Protein AF-U2R7C4-F1 (afdb_monomer_lite)

InterPro domains:
  IPR001623 DnaJ domain [PF00226] (165-217)
  IPR001623 DnaJ domain [PS50076] (162-229)
  IPR001623 DnaJ domain [SM00271] (161-220)
  IPR001623 DnaJ domain [cd06257] (162-216)
  IPR036869 Chaperone J-domain superfamily [G3DSA:1.10.287.110] (157-221)
  IPR036869 Chaperone J-domain superfamily [SSF46565] (95-217)

Sequence (229 aa):
MAIGFYTILPILLFFALLAIIFAGNWSWSLGVLLYVLIACAVFLIFKFIPEFLNFVIGILMNERGENKKIYKKYEQWYESVKSQEYERRRKSQKEYQRQQYEEQQYWKEQYQKWQQYQEYSKQEYSKQQQESRQQYEKQNNNNSRFGYQNTNDGGIIQKFEEYLTVFGIDKNGEINDNVIKKAYRKKMKEVHPDKNSNIDATAQSQKINAINEFLKEQLEYYLIQRRRG

Foldseek 3Di:
DVPVVVVVLVVVVVVLVVCCVPDPDNVVSVVSVVVSVVVVVVVVVVVVVVVVVVVVVCVVVPCVVVVVVVVVVVVVVVVVVVVVVVVVVVVVVVVVVVVVVVVVVVVVVVVVVVVVVVVVVVVVVVVVVVVVVVVVVVVPPDDDDDDPDPPCPVCLLVLLCVLCVVLVHDPVDDDDLVSLVVSLVVQCVVLPCVNPVDPCSVVSNVVSVVSSVSNVVCVVVNVVVVVVD

pLDDT: mean 75.12, std 15.71, range [27.73, 94.06]

Structure (mmCIF, N/CA/C/O backbone):
data_AF-U2R7C4-F1
#
_entry.id   AF-U2R7C4-F1
#
loop_
_atom_site.group_PDB
_atom_site.id
_atom_site.type_symbol
_atom_site.label_atom_id
_atom_site.label_alt_id
_atom_site.label_comp_id
_atom_site.label_asym_id
_atom_site.label_entity_id
_atom_site.label_seq_id
_atom_site.pdbx_PDB_ins_code
_atom_site.Cartn_x
_atom_site.Cartn_y
_atom_site.Cartn_z
_atom_site.occupancy
_atom_site.B_iso_or_equiv
_atom_site.auth_seq_id
_atom_site.auth_comp_id
_atom_site.auth_asym_id
_atom_site.auth_atom_id
_atom_site.pdbx_PDB_model_num
ATOM 1 N N . MET A 1 1 ? 24.008 11.651 -53.405 1.00 47.25 1 MET A N 1
ATOM 2 C CA . MET A 1 1 ? 25.165 11.841 -54.313 1.00 47.25 1 MET A CA 1
ATOM 3 C C . MET A 1 1 ? 26.144 10.653 -54.373 1.00 47.25 1 MET A C 1
ATOM 5 O O . MET A 1 1 ? 27.142 10.770 -55.060 1.00 47.25 1 MET A O 1
ATOM 9 N N . ALA A 1 2 ? 25.883 9.493 -53.747 1.00 49.00 2 ALA A N 1
ATOM 10 C CA . ALA A 1 2 ? 26.783 8.327 -53.848 1.00 49.00 2 ALA A CA 1
ATOM 11 C C . ALA A 1 2 ? 26.430 7.353 -54.996 1.00 49.00 2 ALA A C 1
ATOM 13 O O . ALA A 1 2 ? 27.293 6.630 -55.474 1.00 49.00 2 ALA A O 1
ATOM 14 N N . ILE A 1 3 ? 25.176 7.354 -55.469 1.00 50.97 3 ILE A N 1
ATOM 15 C CA . ILE A 1 3 ? 24.663 6.371 -56.445 1.00 50.97 3 ILE A CA 1
ATOM 16 C C . ILE A 1 3 ? 25.285 6.562 -57.839 1.00 50.97 3 ILE A C 1
ATOM 18 O O . ILE A 1 3 ? 25.628 5.581 -58.490 1.00 50.97 3 ILE A O 1
ATOM 22 N N . GLY A 1 4 ? 25.521 7.809 -58.265 1.00 52.94 4 GLY A N 1
ATOM 23 C CA . GLY A 1 4 ? 26.137 8.092 -59.568 1.00 52.94 4 GLY A CA 1
ATOM 24 C C . GLY A 1 4 ? 27.545 7.504 -59.697 1.00 52.94 4 GLY A C 1
ATOM 25 O O . GLY A 1 4 ? 27.887 6.927 -60.724 1.00 52.94 4 GLY A O 1
ATOM 26 N N . PHE A 1 5 ? 28.340 7.536 -58.625 1.00 55.47 5 PHE A N 1
ATOM 27 C CA . PHE A 1 5 ? 29.730 7.074 -58.663 1.00 55.47 5 PHE A CA 1
ATOM 28 C C . PHE A 1 5 ? 29.867 5.547 -58.789 1.00 55.47 5 PHE A C 1
ATOM 30 O O . PHE A 1 5 ? 30.765 5.072 -59.482 1.00 55.47 5 PHE A O 1
ATOM 37 N N . TYR A 1 6 ? 28.945 4.776 -58.198 1.00 61.47 6 TYR A N 1
ATOM 38 C CA . TYR A 1 6 ? 28.920 3.310 -58.328 1.00 61.47 6 TYR A CA 1
ATOM 39 C C . TYR A 1 6 ? 28.568 2.838 -59.737 1.00 61.47 6 TYR A C 1
ATOM 41 O O . TYR A 1 6 ? 28.994 1.759 -60.134 1.00 61.47 6 TYR A O 1
ATOM 49 N N . THR A 1 7 ? 27.825 3.644 -60.499 1.00 63.66 7 THR A N 1
ATOM 50 C CA . THR A 1 7 ? 27.525 3.347 -61.907 1.00 63.66 7 THR A CA 1
ATOM 51 C C . THR A 1 7 ? 28.656 3.769 -62.841 1.00 63.66 7 THR A C 1
ATOM 53 O O . THR A 1 7 ? 28.943 3.077 -63.809 1.00 63.66 7 THR A O 1
ATOM 56 N N . ILE A 1 8 ? 29.354 4.863 -62.524 1.00 68.44 8 ILE A N 1
ATOM 57 C CA . ILE A 1 8 ? 30.394 5.437 -63.387 1.00 68.44 8 ILE A CA 1
ATOM 58 C C . ILE A 1 8 ? 31.683 4.600 -63.362 1.00 68.44 8 ILE A C 1
ATOM 60 O O . ILE A 1 8 ? 32.306 4.419 -64.404 1.00 68.44 8 ILE A O 1
ATOM 64 N N . LEU A 1 9 ? 32.066 4.042 -62.210 1.00 66.81 9 LEU A N 1
ATOM 65 C CA . LEU A 1 9 ? 33.276 3.218 -62.064 1.00 66.81 9 LEU A CA 1
ATOM 66 C C . LEU A 1 9 ? 33.322 1.979 -62.985 1.00 66.81 9 LEU A C 1
ATOM 68 O O . LEU A 1 9 ? 34.301 1.842 -63.717 1.00 66.81 9 LEU A O 1
ATOM 72 N N . PRO A 1 10 ? 32.304 1.096 -63.020 1.00 73.00 10 PRO A N 1
ATOM 73 C CA . PRO A 1 10 ? 32.306 -0.060 -63.917 1.00 73.00 10 PRO A CA 1
ATOM 74 C C . PRO A 1 10 ? 32.211 0.340 -65.396 1.00 73.00 10 PRO A C 1
ATOM 76 O O . PRO A 1 10 ? 32.794 -0.334 -66.242 1.00 73.00 10 PRO A O 1
ATOM 79 N N . ILE A 1 11 ? 31.550 1.460 -65.709 1.00 73.56 11 ILE A N 1
ATOM 80 C CA . ILE A 1 11 ? 31.478 2.004 -67.073 1.00 73.56 11 ILE A CA 1
ATOM 81 C C . ILE A 1 11 ? 32.859 2.499 -67.528 1.00 73.56 11 ILE A C 1
ATOM 83 O O . ILE A 1 11 ? 33.306 2.157 -68.621 1.00 73.56 11 ILE A O 1
ATOM 87 N N . LEU A 1 12 ? 33.580 3.243 -66.685 1.00 69.56 12 LEU A N 1
ATOM 88 C CA . LEU A 1 12 ? 34.945 3.690 -66.980 1.00 69.56 12 LEU A CA 1
ATOM 89 C C . LEU A 1 12 ? 35.923 2.517 -67.108 1.00 69.56 12 LEU A C 1
ATOM 91 O O . LEU A 1 12 ? 36.777 2.532 -67.990 1.00 69.56 12 LEU A O 1
ATOM 95 N N . LEU A 1 13 ? 35.774 1.484 -66.276 1.00 72.06 13 LEU A N 1
ATOM 96 C CA . LEU A 1 13 ? 36.598 0.273 -66.328 1.00 72.06 13 LEU A CA 1
ATOM 97 C C . LEU A 1 13 ? 36.351 -0.510 -67.632 1.00 72.06 13 LEU A C 1
ATOM 99 O O . LEU A 1 13 ? 37.297 -0.976 -68.265 1.00 72.06 13 LEU A O 1
ATOM 103 N N . PHE A 1 14 ? 35.097 -0.570 -68.088 1.00 76.44 14 PHE A N 1
ATOM 104 C CA . PHE A 1 14 ? 34.715 -1.163 -69.371 1.00 76.44 14 PHE A CA 1
ATOM 105 C C . PHE A 1 14 ? 35.293 -0.395 -70.571 1.00 76.44 14 PHE A C 1
ATOM 107 O O . PHE A 1 14 ? 35.875 -1.004 -71.469 1.00 76.44 14 PHE A O 1
ATOM 114 N N . PHE A 1 15 ? 35.218 0.941 -70.573 1.00 73.56 15 PHE A N 1
ATOM 115 C CA . PHE A 1 15 ? 35.815 1.755 -71.639 1.00 73.56 15 PHE A CA 1
ATOM 116 C C . PHE A 1 15 ? 37.350 1.739 -71.622 1.00 73.56 15 PHE A C 1
ATOM 118 O O . PHE A 1 15 ? 37.961 1.746 -72.689 1.00 73.56 15 PHE A O 1
ATOM 125 N N . ALA A 1 16 ? 37.981 1.651 -70.448 1.00 68.12 16 ALA A N 1
ATOM 126 C CA . ALA A 1 16 ? 39.426 1.464 -70.337 1.00 68.12 16 ALA A CA 1
ATOM 127 C C . ALA A 1 16 ? 39.865 0.110 -70.925 1.00 68.12 16 ALA A C 1
ATOM 129 O O . ALA A 1 16 ? 40.831 0.062 -71.681 1.00 68.12 16 ALA A O 1
ATOM 130 N N . LEU A 1 17 ? 39.122 -0.971 -70.660 1.00 70.12 17 LEU A N 1
ATOM 131 C CA . LEU A 1 17 ? 39.368 -2.286 -71.267 1.00 70.12 17 LEU A CA 1
ATOM 132 C C . LEU A 1 17 ? 39.198 -2.265 -72.793 1.00 70.12 17 LEU A C 1
ATOM 134 O O . LEU A 1 17 ? 40.038 -2.813 -73.505 1.00 70.12 17 LEU A O 1
ATOM 138 N N . LEU A 1 18 ? 38.170 -1.586 -73.309 1.00 71.94 18 LEU A N 1
ATOM 139 C CA . LEU A 1 18 ? 37.985 -1.411 -74.755 1.00 71.94 18 LEU A CA 1
ATOM 140 C C . LEU A 1 18 ? 39.114 -0.589 -75.392 1.00 71.94 18 LEU A C 1
ATOM 142 O O . LEU A 1 18 ? 39.595 -0.942 -76.468 1.00 71.94 18 LEU A O 1
ATOM 146 N N . ALA A 1 19 ? 39.582 0.466 -74.722 1.00 67.06 19 ALA A N 1
ATOM 147 C CA . ALA A 1 19 ? 40.705 1.269 -75.195 1.00 67.06 19 ALA A CA 1
ATOM 148 C C . ALA A 1 19 ? 42.010 0.458 -75.258 1.00 67.06 19 ALA A C 1
ATOM 150 O O . ALA A 1 19 ? 42.786 0.642 -76.187 1.00 67.06 19 ALA A O 1
ATOM 151 N N . ILE A 1 20 ? 42.234 -0.477 -74.328 1.00 65.44 20 ILE A N 1
ATOM 152 C CA . ILE A 1 20 ? 43.397 -1.382 -74.344 1.00 65.44 20 ILE A CA 1
ATOM 153 C C . ILE A 1 20 ? 43.333 -2.360 -75.528 1.00 65.44 20 ILE A C 1
ATOM 155 O O . ILE A 1 20 ? 44.363 -2.642 -76.132 1.00 65.44 20 ILE A O 1
ATOM 159 N N . ILE A 1 21 ? 42.139 -2.848 -75.884 1.00 66.81 21 ILE A N 1
ATOM 160 C CA . ILE A 1 21 ? 41.944 -3.779 -77.011 1.00 66.81 21 ILE A CA 1
ATOM 161 C C . ILE A 1 21 ? 42.180 -3.085 -78.364 1.00 66.81 21 ILE A C 1
ATOM 163 O O . ILE A 1 21 ? 42.699 -3.709 -79.287 1.00 66.81 21 ILE A O 1
ATOM 167 N N . PHE A 1 22 ? 41.830 -1.799 -78.486 1.00 65.06 22 PHE A N 1
ATOM 168 C CA . PHE A 1 22 ? 41.961 -1.038 -79.737 1.00 65.06 22 PHE A CA 1
ATOM 169 C C . PHE A 1 22 ? 43.235 -0.183 -79.844 1.00 65.06 22 PHE A C 1
ATOM 171 O O . PHE A 1 22 ? 43.590 0.247 -80.943 1.00 65.06 22 PHE A O 1
ATOM 178 N N . ALA A 1 23 ? 43.948 0.075 -78.745 1.00 60.78 23 ALA A N 1
ATOM 179 C CA . ALA A 1 23 ? 45.183 0.851 -78.769 1.00 60.78 23 ALA A CA 1
ATOM 180 C C . ALA A 1 23 ? 46.375 -0.036 -79.148 1.00 60.78 23 ALA A C 1
ATOM 182 O O . ALA A 1 23 ? 46.899 -0.790 -78.335 1.00 60.78 23 ALA A O 1
ATOM 183 N N . GLY A 1 24 ? 46.877 0.122 -80.374 1.00 62.75 24 GLY A N 1
ATOM 184 C CA . GLY A 1 24 ? 48.064 -0.583 -80.876 1.00 62.75 24 GLY A CA 1
ATOM 185 C C . GLY A 1 24 ? 49.395 -0.226 -80.190 1.00 62.75 24 GLY A C 1
ATOM 186 O O . GLY A 1 24 ? 50.445 -0.612 -80.694 1.00 62.75 24 GLY A O 1
ATOM 187 N N . ASN A 1 25 ? 49.385 0.516 -79.074 1.00 70.69 25 ASN A N 1
ATOM 188 C CA . ASN A 1 25 ? 50.588 0.920 -78.345 1.00 70.69 25 ASN A CA 1
ATOM 189 C C . ASN A 1 25 ? 50.543 0.458 -76.878 1.00 70.69 25 ASN A C 1
ATOM 191 O O . ASN A 1 25 ? 49.871 1.047 -76.028 1.00 70.69 25 ASN A O 1
ATOM 195 N N . TRP A 1 26 ? 51.300 -0.600 -76.595 1.00 68.44 26 TRP A N 1
ATOM 196 C CA . TRP A 1 26 ? 51.249 -1.382 -75.355 1.00 68.44 26 TRP A CA 1
ATOM 197 C C . TRP A 1 26 ? 51.755 -0.643 -74.101 1.00 68.44 26 TRP A C 1
ATOM 199 O O . TRP A 1 26 ? 51.422 -0.999 -72.974 1.00 68.44 26 TRP A O 1
ATOM 209 N N . SER A 1 27 ? 52.562 0.407 -74.274 1.00 74.56 27 SER A N 1
ATOM 210 C CA . SER A 1 27 ? 53.070 1.215 -73.153 1.00 74.56 27 SER A CA 1
ATOM 211 C C . SER A 1 27 ? 51.983 2.126 -72.564 1.00 74.56 27 SER A C 1
ATOM 213 O O . SER A 1 27 ? 51.852 2.270 -71.348 1.00 74.56 27 SER A O 1
ATOM 215 N N . TRP A 1 28 ? 51.135 2.691 -73.429 1.00 71.81 28 TRP A N 1
ATOM 216 C CA . TRP A 1 28 ? 50.041 3.575 -73.025 1.00 71.81 28 TRP A CA 1
ATOM 217 C C . TRP A 1 28 ? 48.918 2.812 -72.308 1.00 71.81 28 TRP A C 1
ATOM 219 O O . TRP A 1 28 ? 48.390 3.280 -71.298 1.00 71.81 28 TRP A O 1
ATOM 229 N N . SER A 1 29 ? 48.593 1.605 -72.780 1.00 70.06 29 SER A N 1
ATOM 230 C CA . SER A 1 29 ? 47.578 0.738 -72.167 1.00 70.06 29 SER A CA 1
ATOM 231 C C . SER A 1 29 ? 47.941 0.316 -70.740 1.00 70.06 29 SER A C 1
ATOM 233 O O . SER A 1 29 ? 47.073 0.312 -69.863 1.00 70.06 29 SER A O 1
ATOM 235 N N . LEU A 1 30 ? 49.220 0.035 -70.475 1.00 74.00 30 LEU A N 1
ATOM 236 C CA . LEU A 1 30 ? 49.710 -0.280 -69.129 1.00 74.00 30 LEU A CA 1
ATOM 237 C C . LEU A 1 30 ? 49.574 0.909 -68.164 1.00 74.00 30 LEU A C 1
ATOM 239 O O . LEU A 1 30 ? 49.173 0.718 -67.016 1.00 74.00 30 LEU A O 1
ATOM 243 N N . GLY A 1 31 ? 49.845 2.133 -68.629 1.00 79.50 31 GLY A N 1
ATOM 244 C CA . GLY A 1 31 ? 49.682 3.347 -67.822 1.00 79.50 31 GLY A CA 1
ATOM 245 C C . GLY A 1 31 ? 48.229 3.594 -67.401 1.00 79.50 31 GLY A C 1
ATOM 246 O O . GLY A 1 31 ? 47.959 3.894 -66.236 1.00 79.50 31 GLY A O 1
ATOM 247 N N . VAL A 1 32 ? 47.281 3.397 -68.323 1.00 78.44 32 VAL A N 1
ATOM 248 C CA . VAL A 1 32 ? 45.840 3.529 -68.042 1.00 78.44 32 VAL A CA 1
ATOM 249 C C . VAL A 1 32 ? 45.372 2.471 -67.039 1.00 78.44 32 VAL A C 1
ATOM 251 O O . VAL A 1 32 ? 44.646 2.793 -66.099 1.00 78.44 32 VAL A O 1
ATOM 254 N N . LEU A 1 33 ? 45.823 1.223 -67.185 1.00 77.06 33 LEU A N 1
ATOM 255 C CA . LEU A 1 33 ? 45.466 0.135 -66.271 1.00 77.06 33 LEU A CA 1
ATOM 256 C C . LEU A 1 33 ? 45.965 0.404 -64.844 1.00 77.06 33 LEU A C 1
ATOM 258 O O . LEU A 1 33 ? 45.220 0.223 -63.878 1.00 77.06 33 LEU A O 1
ATOM 262 N N . LEU A 1 34 ? 47.201 0.885 -64.707 1.00 81.12 34 LEU A N 1
ATOM 263 C CA . LEU A 1 34 ? 47.798 1.202 -63.411 1.00 81.12 34 LEU A CA 1
ATOM 264 C C . LEU A 1 34 ? 47.063 2.371 -62.733 1.00 81.12 34 LEU A C 1
ATOM 266 O O . LEU A 1 34 ? 46.768 2.306 -61.539 1.00 81.12 34 LEU A O 1
ATOM 270 N N . TYR A 1 35 ? 46.673 3.393 -63.499 1.00 81.56 35 TYR A N 1
ATOM 271 C CA . TYR A 1 35 ? 45.862 4.502 -62.992 1.00 81.56 35 TYR A CA 1
ATOM 272 C C . TYR A 1 35 ? 44.490 4.038 -62.476 1.00 81.56 35 TYR A C 1
ATOM 274 O O . TYR A 1 35 ? 44.074 4.435 -61.386 1.00 81.56 35 TYR A O 1
ATOM 282 N N . VAL A 1 36 ? 43.810 3.152 -63.212 1.00 80.81 36 VAL A N 1
ATOM 283 C CA . VAL A 1 36 ? 42.522 2.576 -62.788 1.00 80.81 36 VAL A CA 1
ATOM 284 C C . VAL A 1 36 ? 42.679 1.754 -61.505 1.00 80.81 36 VAL A C 1
ATOM 286 O O . VAL A 1 36 ? 41.865 1.895 -60.593 1.00 80.81 36 VAL A O 1
ATOM 289 N N . LEU A 1 37 ? 43.748 0.960 -61.379 1.00 81.50 37 LEU A N 1
ATOM 290 C CA . LEU A 1 37 ? 44.031 0.207 -60.151 1.00 81.50 37 LEU A CA 1
ATOM 291 C C . LEU A 1 37 ? 44.278 1.122 -58.946 1.00 81.50 37 LEU A C 1
ATOM 293 O O . LEU A 1 37 ? 43.734 0.863 -57.871 1.00 81.50 37 LEU A O 1
ATOM 297 N N . ILE A 1 38 ? 45.043 2.206 -59.119 1.00 84.44 38 ILE A N 1
ATOM 298 C CA . ILE A 1 38 ? 45.272 3.193 -58.053 1.00 84.44 38 ILE A CA 1
ATOM 299 C C . ILE A 1 38 ? 43.954 3.864 -57.654 1.00 84.44 38 ILE A C 1
ATOM 301 O O . ILE A 1 38 ? 43.655 3.964 -56.464 1.00 84.44 38 ILE A O 1
ATOM 305 N N . ALA A 1 39 ? 43.134 4.279 -58.623 1.00 80.69 39 ALA A N 1
ATOM 306 C CA . ALA A 1 39 ? 41.838 4.897 -58.350 1.00 80.69 39 ALA A CA 1
ATOM 307 C C . ALA A 1 39 ? 40.894 3.945 -57.590 1.00 80.69 39 ALA A C 1
ATOM 309 O O . ALA A 1 39 ? 40.239 4.355 -56.628 1.00 80.69 39 ALA A O 1
ATOM 310 N N . CYS A 1 40 ? 40.872 2.660 -57.960 1.00 81.06 40 CYS A N 1
ATOM 311 C CA . CYS A 1 40 ? 40.129 1.631 -57.235 1.00 81.06 40 CYS A CA 1
ATOM 312 C C . CYS A 1 40 ? 40.657 1.434 -55.806 1.00 81.06 40 CYS A C 1
ATOM 314 O O . CYS A 1 40 ? 39.859 1.380 -54.870 1.00 81.06 40 CYS A O 1
ATOM 316 N N . ALA A 1 41 ? 41.977 1.372 -55.614 1.00 82.56 41 ALA A N 1
ATOM 317 C CA . ALA A 1 41 ? 42.581 1.210 -54.293 1.00 82.56 41 ALA A CA 1
ATOM 318 C C . ALA A 1 41 ? 42.251 2.389 -53.362 1.00 82.56 41 ALA A C 1
ATOM 320 O O . ALA A 1 41 ? 41.813 2.181 -52.230 1.00 82.56 41 ALA A O 1
ATOM 321 N N . VAL A 1 42 ? 42.376 3.625 -53.857 1.00 84.94 42 VAL A N 1
ATOM 322 C CA . VAL A 1 42 ? 42.023 4.843 -53.109 1.00 84.94 42 VAL A CA 1
ATOM 323 C C . VAL A 1 42 ? 40.546 4.829 -52.709 1.00 84.94 42 VAL A C 1
ATOM 325 O O . VAL A 1 42 ? 40.211 5.130 -51.564 1.00 84.94 42 VAL A O 1
ATOM 328 N N . PHE A 1 43 ? 39.654 4.416 -53.610 1.00 81.62 43 PHE A N 1
ATOM 329 C CA . PHE A 1 43 ? 38.224 4.333 -53.315 1.00 81.62 43 PHE A CA 1
ATOM 330 C C . PHE A 1 43 ? 37.892 3.299 -52.228 1.00 81.62 43 PHE A C 1
ATOM 332 O O . PHE A 1 43 ? 37.080 3.574 -51.341 1.00 81.62 43 PHE A O 1
ATOM 339 N N . LEU A 1 44 ? 38.533 2.127 -52.261 1.00 80.50 44 LEU A N 1
ATOM 340 C CA . LEU A 1 44 ? 38.353 1.102 -51.229 1.00 80.50 44 LEU A CA 1
ATOM 341 C C . LEU A 1 44 ? 38.809 1.602 -49.853 1.00 80.50 44 LEU A C 1
ATOM 343 O O . LEU A 1 44 ? 38.106 1.388 -48.866 1.00 80.50 44 LEU A O 1
ATOM 347 N N . ILE A 1 45 ? 39.920 2.343 -49.797 1.00 81.00 45 ILE A N 1
ATOM 348 C CA . ILE A 1 45 ? 40.398 2.981 -48.563 1.00 81.00 45 ILE A CA 1
ATOM 349 C C . ILE A 1 45 ? 39.363 3.991 -48.050 1.00 81.00 45 ILE A C 1
ATOM 351 O O . ILE A 1 45 ? 39.003 3.947 -46.875 1.00 81.00 45 ILE A O 1
ATOM 355 N N . PHE A 1 46 ? 38.809 4.843 -48.920 1.00 80.12 46 PHE A N 1
ATOM 356 C CA . PHE A 1 46 ? 37.765 5.799 -48.529 1.00 80.12 46 PHE A CA 1
ATOM 357 C C . PHE A 1 46 ? 36.505 5.134 -47.963 1.00 80.12 46 PHE A C 1
ATOM 359 O O . PHE A 1 46 ? 35.893 5.691 -47.052 1.00 80.12 46 PHE A O 1
ATOM 366 N N . LYS A 1 47 ? 36.120 3.949 -48.455 1.00 78.06 47 LYS A N 1
ATOM 367 C CA . LYS A 1 47 ? 35.005 3.180 -47.873 1.00 78.06 47 LYS A CA 1
ATOM 368 C C . LYS A 1 47 ? 35.346 2.563 -46.521 1.00 78.06 47 LYS A C 1
ATOM 370 O O . LYS A 1 47 ? 34.471 2.476 -45.668 1.00 78.06 47 LYS A O 1
ATOM 375 N N . PHE A 1 48 ? 36.594 2.153 -46.333 1.00 80.12 48 PHE A N 1
ATOM 376 C CA . PHE A 1 48 ? 37.043 1.499 -45.109 1.00 80.12 48 PHE A CA 1
ATOM 377 C C . PHE A 1 48 ? 37.186 2.477 -43.930 1.00 80.12 48 PHE A C 1
ATOM 379 O O . PHE A 1 48 ? 36.927 2.111 -42.785 1.00 80.12 48 PHE A O 1
ATOM 386 N N . ILE A 1 49 ? 37.536 3.741 -44.198 1.00 80.56 49 ILE A N 1
ATOM 387 C CA . ILE A 1 49 ? 37.699 4.793 -43.178 1.00 80.56 49 ILE A CA 1
ATOM 388 C C . ILE A 1 49 ? 36.483 4.940 -42.233 1.00 80.56 49 ILE A C 1
ATOM 390 O O . ILE A 1 49 ? 36.696 4.898 -41.022 1.00 80.56 49 ILE A O 1
ATOM 394 N N . PRO A 1 50 ? 35.228 5.104 -42.702 1.00 82.06 50 PRO A N 1
ATOM 395 C CA . PRO A 1 50 ? 34.077 5.270 -41.808 1.00 82.06 50 PRO A CA 1
ATOM 396 C C . PRO A 1 50 ? 33.772 4.025 -40.961 1.00 82.06 50 PRO A C 1
ATOM 398 O O . PRO A 1 50 ? 33.416 4.154 -39.792 1.00 82.06 50 PRO A O 1
ATOM 401 N N . GLU A 1 51 ? 33.941 2.821 -41.511 1.00 78.00 51 GLU A N 1
ATOM 402 C CA . GLU A 1 51 ? 33.754 1.566 -40.767 1.00 78.00 51 GLU A CA 1
ATOM 403 C C . GLU A 1 51 ? 34.820 1.403 -39.676 1.00 78.00 51 GLU A C 1
ATOM 405 O O . GLU A 1 51 ? 34.505 1.067 -38.532 1.00 78.00 51 GLU A O 1
ATOM 410 N N . PHE A 1 52 ? 36.071 1.729 -40.003 1.00 79.69 52 PHE A N 1
ATOM 411 C CA . PHE A 1 52 ? 37.178 1.705 -39.055 1.00 79.69 52 PHE A CA 1
ATOM 412 C C . PHE A 1 52 ? 37.033 2.772 -37.959 1.00 79.69 52 PHE A C 1
ATOM 414 O O . PHE A 1 52 ? 37.264 2.483 -36.787 1.00 79.69 52 PHE A O 1
ATOM 421 N N . LEU A 1 53 ? 36.590 3.986 -38.305 1.00 79.31 53 LEU A N 1
ATOM 422 C CA . LEU A 1 53 ? 36.292 5.045 -37.335 1.00 79.31 53 LEU A CA 1
ATOM 423 C C . LEU A 1 53 ? 35.210 4.615 -36.343 1.00 79.31 53 LEU A C 1
ATOM 425 O O . LEU A 1 53 ? 35.403 4.775 -35.141 1.00 79.31 53 LEU A O 1
ATOM 429 N N . ASN A 1 54 ? 34.113 4.017 -36.817 1.00 79.56 54 ASN A N 1
ATOM 430 C CA . ASN A 1 54 ? 33.055 3.507 -35.940 1.00 79.56 54 ASN A CA 1
ATOM 431 C C . ASN A 1 54 ? 33.574 2.421 -34.986 1.00 79.56 54 ASN A C 1
ATOM 433 O O . ASN A 1 54 ? 33.243 2.424 -33.801 1.00 79.56 54 ASN A O 1
ATOM 437 N N . PHE A 1 55 ? 34.429 1.523 -35.477 1.00 80.25 55 PHE A N 1
ATOM 438 C CA . PHE A 1 55 ? 35.064 0.495 -34.654 1.00 80.25 55 PHE A CA 1
ATOM 439 C C . PHE A 1 55 ? 35.985 1.091 -33.577 1.00 80.25 55 PHE A C 1
ATOM 441 O O . PHE A 1 55 ? 35.894 0.718 -32.405 1.00 80.25 55 PHE A O 1
ATOM 448 N N . VAL A 1 56 ? 36.837 2.052 -33.948 1.00 79.50 56 VAL A N 1
ATOM 449 C CA . VAL A 1 56 ? 37.743 2.732 -33.010 1.00 79.50 56 VAL A CA 1
ATOM 450 C C . VAL A 1 56 ? 36.961 3.551 -31.985 1.00 79.50 56 VAL A C 1
ATOM 452 O O . VAL A 1 56 ? 37.309 3.508 -30.810 1.00 79.50 56 VAL A O 1
ATOM 455 N N . ILE A 1 57 ? 35.888 4.240 -32.384 1.00 73.38 57 ILE A N 1
ATOM 456 C CA . ILE A 1 57 ? 35.017 4.988 -31.464 1.00 73.38 57 ILE A CA 1
ATOM 457 C C . ILE A 1 57 ? 34.333 4.038 -30.475 1.00 73.38 57 ILE A C 1
ATOM 459 O O . ILE A 1 57 ? 34.331 4.327 -29.281 1.00 73.38 57 ILE A O 1
ATOM 463 N N . GLY A 1 58 ? 33.834 2.883 -30.925 1.00 68.25 58 GLY A N 1
ATOM 464 C CA . GLY A 1 58 ? 33.242 1.875 -30.036 1.00 68.25 58 GLY A CA 1
ATOM 465 C C . GLY A 1 58 ? 34.238 1.303 -29.016 1.00 68.25 58 GLY A C 1
ATOM 466 O O . GLY A 1 58 ? 33.879 1.038 -27.867 1.00 68.25 58 GLY A O 1
ATOM 467 N N . ILE A 1 59 ? 35.513 1.165 -29.399 1.00 74.62 59 ILE A N 1
ATOM 468 C CA . ILE A 1 59 ? 36.594 0.778 -28.479 1.00 74.62 59 ILE A CA 1
ATOM 469 C C . ILE A 1 59 ? 36.968 1.933 -27.536 1.00 74.62 59 ILE A C 1
ATOM 471 O O . ILE A 1 59 ? 37.098 1.711 -26.332 1.00 74.62 59 ILE A O 1
ATOM 475 N N . LEU A 1 60 ? 37.113 3.158 -28.055 1.00 71.75 60 LEU A N 1
ATOM 476 C CA . LEU A 1 60 ? 37.488 4.359 -27.299 1.00 71.75 60 LEU A CA 1
ATOM 477 C C . LEU A 1 60 ? 36.431 4.723 -26.246 1.00 71.75 60 LEU A C 1
ATOM 479 O O . LEU A 1 60 ? 36.782 5.061 -25.118 1.00 71.75 60 LEU A O 1
ATOM 483 N N . MET A 1 61 ? 35.145 4.616 -26.594 1.00 66.31 61 MET A N 1
ATOM 484 C CA . MET A 1 61 ? 34.023 4.889 -25.688 1.00 66.31 61 MET A CA 1
ATOM 485 C C . MET A 1 61 ? 33.781 3.774 -24.662 1.00 66.31 61 MET A C 1
ATOM 487 O O . MET A 1 61 ? 32.941 3.940 -23.785 1.00 66.31 61 MET A O 1
ATOM 491 N N . ASN A 1 62 ? 34.515 2.654 -24.722 1.00 64.88 62 ASN A N 1
ATOM 492 C CA . ASN A 1 62 ? 34.449 1.563 -23.745 1.00 64.88 62 ASN A CA 1
ATOM 493 C C . ASN A 1 62 ? 33.004 1.156 -23.363 1.00 64.88 62 ASN A C 1
ATOM 495 O O . ASN A 1 62 ? 32.719 0.836 -22.202 1.00 64.88 62 ASN A O 1
ATOM 499 N N . GLU A 1 63 ? 32.088 1.138 -24.342 1.00 60.16 63 GLU A N 1
ATOM 500 C CA . GLU A 1 63 ? 30.647 0.879 -24.147 1.00 60.16 63 GLU A CA 1
ATOM 501 C C . GLU A 1 63 ? 30.387 -0.429 -23.388 1.00 60.16 63 GLU A C 1
ATOM 503 O O . GLU A 1 63 ? 29.431 -0.562 -22.621 1.00 60.16 63 GLU A O 1
ATOM 508 N N . ARG A 1 64 ? 31.274 -1.416 -23.561 1.00 58.53 64 ARG A N 1
ATOM 509 C CA . ARG A 1 64 ? 31.189 -2.721 -22.897 1.00 58.53 64 ARG A CA 1
ATOM 510 C C . ARG A 1 64 ? 31.477 -2.632 -21.389 1.00 58.53 64 ARG A C 1
ATOM 512 O O . ARG A 1 64 ? 30.896 -3.388 -20.609 1.00 58.53 64 ARG A O 1
ATOM 519 N N . GLY A 1 65 ? 32.355 -1.720 -20.9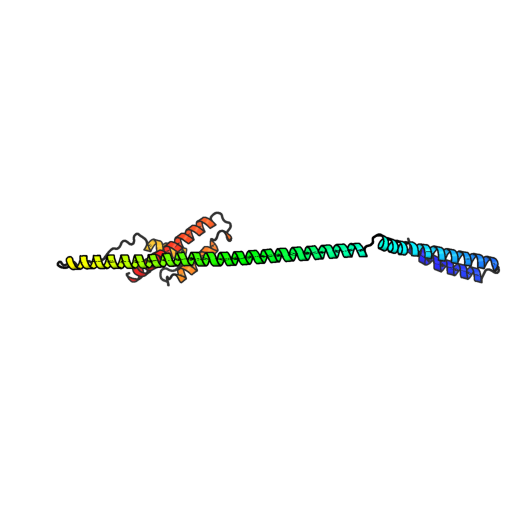68 1.00 63.69 65 GLY A N 1
ATOM 520 C CA . GLY A 1 65 ? 32.715 -1.501 -19.566 1.00 63.69 65 GLY A CA 1
ATOM 521 C C . GLY A 1 65 ? 31.697 -0.646 -18.811 1.00 63.69 65 GLY A C 1
ATOM 522 O O . GLY A 1 65 ? 31.344 -0.976 -17.673 1.00 63.69 65 GLY A O 1
ATOM 523 N N . GLU A 1 66 ? 31.194 0.418 -19.439 1.00 65.75 66 GLU A N 1
ATOM 524 C CA . GLU A 1 66 ? 30.181 1.292 -18.835 1.00 65.75 66 GLU A CA 1
ATOM 525 C C . GLU A 1 66 ? 28.832 0.594 -18.685 1.00 65.75 66 GLU A C 1
ATOM 527 O O . GLU A 1 66 ? 28.271 0.612 -17.587 1.00 65.75 66 GLU A O 1
ATOM 532 N N . ASN A 1 67 ? 28.373 -0.140 -19.706 1.00 68.25 67 ASN A N 1
ATOM 533 C CA . ASN A 1 67 ? 27.144 -0.929 -19.593 1.00 68.25 67 ASN A CA 1
ATOM 534 C C . ASN A 1 67 ? 27.210 -1.908 -18.417 1.00 68.25 67 ASN A C 1
ATOM 536 O O . ASN A 1 67 ? 26.285 -1.968 -17.609 1.00 68.25 67 ASN A O 1
ATOM 540 N N . LYS A 1 68 ? 28.330 -2.621 -18.234 1.00 78.44 68 LYS A N 1
ATOM 541 C CA . LYS A 1 68 ? 28.491 -3.556 -17.107 1.00 78.44 68 LYS A CA 1
ATOM 542 C C . LYS A 1 68 ? 28.391 -2.860 -15.743 1.00 78.44 68 LYS A C 1
ATOM 544 O O . LYS A 1 68 ? 27.809 -3.419 -14.812 1.00 78.44 68 LYS A O 1
ATOM 549 N N . LYS A 1 69 ? 28.939 -1.646 -15.607 1.00 83.38 69 LYS A N 1
ATOM 550 C CA . LYS A 1 69 ? 28.825 -0.846 -14.374 1.00 83.38 69 LYS A CA 1
ATOM 551 C C . LYS A 1 69 ? 27.391 -0.369 -14.140 1.00 83.38 69 LYS A C 1
ATOM 553 O O . LYS A 1 69 ? 26.926 -0.425 -13.003 1.00 83.38 69 LYS A O 1
ATOM 558 N N . ILE A 1 70 ? 26.697 0.056 -15.195 1.00 80.19 70 ILE A N 1
ATOM 559 C CA . ILE A 1 70 ? 25.295 0.488 -15.134 1.00 80.19 70 ILE A CA 1
ATOM 560 C C . ILE A 1 70 ? 24.401 -0.671 -14.676 1.00 80.19 70 ILE A C 1
ATOM 562 O O . ILE A 1 70 ? 23.646 -0.500 -13.720 1.00 80.19 70 ILE A O 1
ATOM 566 N N . TYR A 1 71 ? 24.554 -1.863 -15.262 1.00 77.50 71 TYR A N 1
ATOM 567 C CA . TYR A 1 71 ? 23.799 -3.052 -14.850 1.00 77.50 71 TYR A CA 1
ATOM 568 C C . TYR A 1 71 ? 24.051 -3.421 -13.388 1.00 77.50 71 TYR A C 1
ATOM 570 O O . TYR A 1 71 ? 23.099 -3.603 -12.633 1.00 77.50 71 TYR A O 1
ATOM 578 N N . LYS A 1 72 ? 25.317 -3.445 -12.951 1.00 87.62 72 LYS A N 1
ATOM 579 C CA . LYS A 1 72 ? 25.657 -3.762 -11.556 1.00 87.62 72 LYS A CA 1
ATOM 580 C C . LYS A 1 72 ? 25.064 -2.747 -10.570 1.00 87.62 72 LYS A C 1
ATOM 582 O O . LYS A 1 72 ? 24.588 -3.128 -9.504 1.00 87.62 72 LYS A O 1
ATOM 587 N N . LYS A 1 73 ? 25.071 -1.456 -10.923 1.00 88.62 73 LYS A N 1
ATOM 588 C CA . LYS A 1 73 ? 24.463 -0.393 -10.107 1.00 88.62 73 LYS A CA 1
ATOM 589 C C . LYS A 1 73 ? 22.940 -0.542 -10.034 1.00 88.62 73 LYS A C 1
ATOM 591 O O . LYS A 1 73 ? 22.369 -0.369 -8.961 1.00 88.62 73 LYS A O 1
ATOM 596 N N . TYR A 1 74 ? 22.296 -0.871 -11.153 1.00 83.81 74 TYR A N 1
ATOM 597 C CA . TYR A 1 74 ? 20.853 -1.096 -11.205 1.00 83.81 74 TYR A CA 1
ATOM 598 C C . TYR A 1 74 ? 20.435 -2.316 -10.378 1.00 83.81 74 TYR A C 1
ATOM 600 O O . TYR A 1 74 ? 19.491 -2.226 -9.601 1.00 83.81 74 TYR A O 1
ATOM 608 N N . GLU A 1 75 ? 21.168 -3.423 -10.486 1.00 85.56 75 GLU A N 1
ATOM 609 C CA . GLU A 1 75 ? 20.922 -4.647 -9.718 1.00 85.56 75 GLU A CA 1
ATOM 610 C C . G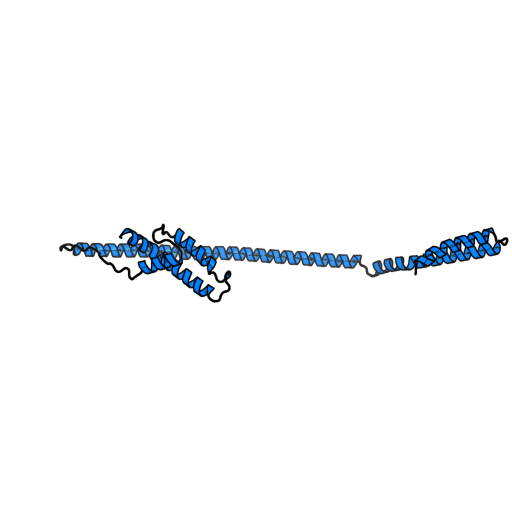LU A 1 75 ? 21.018 -4.396 -8.205 1.00 85.56 75 GLU A C 1
ATOM 612 O O . GLU A 1 75 ? 20.111 -4.750 -7.453 1.00 85.56 75 GLU A O 1
ATOM 617 N N . GLN A 1 76 ? 22.064 -3.689 -7.759 1.00 91.62 76 GLN A N 1
ATOM 618 C CA . GLN A 1 76 ? 22.222 -3.300 -6.353 1.00 91.62 76 GLN A CA 1
ATOM 619 C C . GLN A 1 76 ? 21.083 -2.398 -5.863 1.00 91.62 76 GLN A C 1
ATOM 621 O O . GLN A 1 76 ? 20.557 -2.601 -4.767 1.00 91.62 76 GLN A O 1
ATOM 626 N N . TRP A 1 77 ? 20.685 -1.410 -6.669 1.00 93.19 77 TRP A N 1
ATOM 627 C CA . TRP A 1 77 ? 19.551 -0.548 -6.349 1.00 93.19 77 TRP A CA 1
ATOM 628 C C . TRP A 1 77 ? 18.247 -1.356 -6.256 1.00 93.19 77 TRP A C 1
ATOM 630 O O . TRP A 1 77 ? 17.536 -1.243 -5.257 1.00 93.19 77 TRP A O 1
ATOM 640 N N . TYR A 1 78 ? 17.966 -2.221 -7.231 1.00 86.69 78 TYR A N 1
ATOM 641 C CA . TYR A 1 78 ? 16.755 -3.040 -7.283 1.00 86.69 78 TYR A CA 1
ATOM 642 C C . TYR A 1 78 ? 16.620 -3.956 -6.060 1.00 86.69 78 TYR A C 1
ATOM 644 O O . TYR A 1 78 ? 15.574 -3.966 -5.406 1.00 86.69 78 TYR A O 1
ATOM 652 N N . GLU A 1 79 ? 17.691 -4.660 -5.686 1.00 91.31 79 GLU A N 1
ATOM 653 C CA . GLU A 1 79 ? 17.698 -5.505 -4.486 1.00 91.31 79 GLU A CA 1
ATOM 654 C C . GLU A 1 79 ? 17.538 -4.683 -3.191 1.00 91.31 79 GLU A C 1
ATOM 656 O O . GLU A 1 79 ? 16.825 -5.097 -2.269 1.00 91.31 79 GLU A O 1
ATOM 661 N N . SER A 1 80 ? 18.109 -3.473 -3.119 1.00 92.62 80 SER A N 1
ATOM 662 C CA . SER 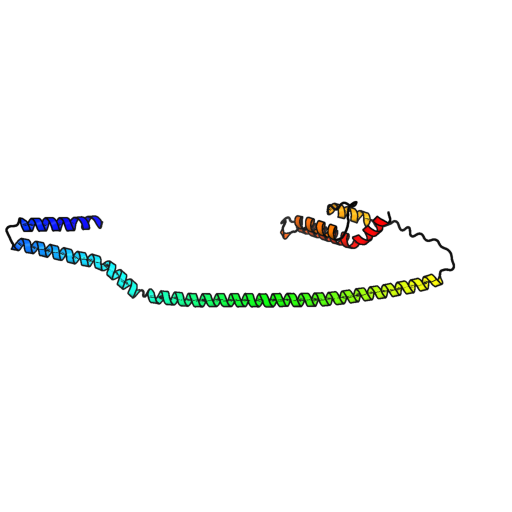A 1 80 ? 17.907 -2.587 -1.961 1.00 92.62 80 SER A CA 1
ATOM 663 C C . SER A 1 80 ? 16.454 -2.105 -1.830 1.00 92.62 80 SER A C 1
ATOM 665 O O . SER A 1 80 ? 15.888 -2.124 -0.738 1.00 92.62 80 SER A O 1
ATOM 667 N N . VAL A 1 81 ? 15.802 -1.750 -2.941 1.00 91.19 81 VAL A N 1
ATOM 668 C CA . VAL A 1 81 ? 14.397 -1.313 -2.945 1.00 91.19 81 VAL A CA 1
ATOM 669 C C . VAL A 1 81 ? 13.479 -2.470 -2.563 1.00 91.19 81 VAL A C 1
ATOM 671 O O . VAL A 1 81 ? 12.587 -2.317 -1.726 1.00 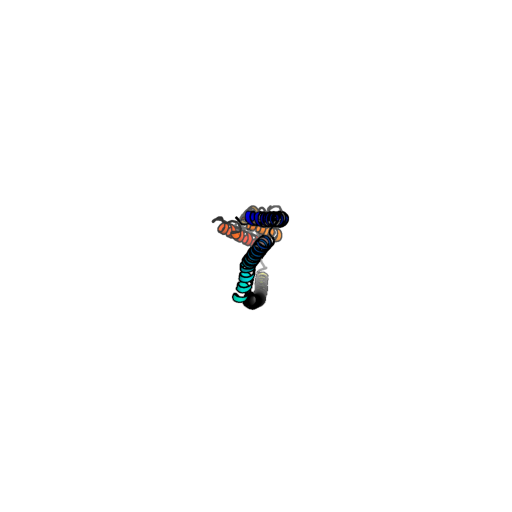91.19 81 VAL A O 1
ATOM 674 N N . LYS A 1 82 ? 13.732 -3.655 -3.123 1.00 90.31 82 LYS A N 1
ATOM 675 C CA . LYS A 1 82 ? 12.978 -4.876 -2.829 1.00 90.31 82 LYS A CA 1
ATOM 676 C C . LYS A 1 82 ? 13.082 -5.277 -1.356 1.00 90.31 82 LYS A C 1
ATOM 678 O O . LYS A 1 82 ? 12.066 -5.618 -0.748 1.00 90.31 82 LYS A O 1
ATOM 683 N N . SER A 1 83 ? 14.277 -5.210 -0.767 1.00 90.25 83 SER A N 1
ATOM 684 C CA . SER A 1 83 ? 14.472 -5.523 0.656 1.00 90.25 83 SER A CA 1
ATOM 685 C C . SER A 1 83 ? 13.793 -4.500 1.574 1.00 90.25 83 SER A C 1
ATOM 687 O O . SER A 1 83 ? 13.093 -4.903 2.504 1.00 90.25 83 SER A O 1
ATOM 689 N N . GLN A 1 84 ? 13.872 -3.200 1.270 1.00 91.50 84 GLN A N 1
ATOM 690 C CA . GLN A 1 84 ? 13.145 -2.166 2.020 1.00 91.50 84 GLN A CA 1
ATOM 691 C C . GLN A 1 84 ? 11.622 -2.338 1.954 1.00 91.50 84 GLN A C 1
ATOM 693 O O . GLN A 1 84 ? 10.931 -2.167 2.961 1.00 91.50 84 GLN A O 1
ATOM 698 N N . GLU A 1 85 ? 11.082 -2.674 0.783 1.00 88.50 85 GLU A N 1
ATOM 699 C CA . GLU A 1 85 ? 9.650 -2.928 0.603 1.00 88.50 85 GLU A CA 1
ATOM 700 C C . GLU A 1 85 ? 9.204 -4.151 1.422 1.00 88.50 85 GLU A C 1
ATOM 702 O O . GLU A 1 85 ? 8.164 -4.123 2.086 1.00 88.50 85 GLU A O 1
ATOM 707 N N . TYR A 1 86 ? 10.023 -5.207 1.439 1.00 88.38 86 TYR A N 1
ATOM 708 C CA . TYR A 1 86 ? 9.779 -6.398 2.249 1.00 88.38 86 TYR A CA 1
ATOM 709 C C . TYR A 1 86 ? 9.791 -6.088 3.751 1.00 88.38 86 TYR A C 1
ATOM 711 O O . TYR A 1 86 ? 8.889 -6.513 4.479 1.00 88.38 86 TYR A O 1
ATOM 719 N N . GLU A 1 87 ? 10.761 -5.304 4.226 1.00 91.31 87 GLU A N 1
ATOM 720 C CA . GLU A 1 87 ? 10.811 -4.875 5.626 1.00 91.31 87 GLU A CA 1
ATOM 721 C C . GLU A 1 87 ? 9.620 -4.000 6.015 1.00 91.31 87 GLU A C 1
ATOM 723 O O . GLU A 1 87 ? 9.043 -4.212 7.087 1.00 91.31 87 GLU A O 1
ATOM 728 N N . ARG A 1 88 ? 9.208 -3.063 5.148 1.00 91.88 88 ARG A N 1
ATOM 729 C CA . ARG A 1 88 ? 8.001 -2.249 5.362 1.00 91.88 88 ARG A CA 1
ATOM 730 C C . ARG A 1 88 ? 6.765 -3.130 5.498 1.00 91.88 88 ARG A C 1
ATOM 732 O O . ARG A 1 88 ? 6.065 -3.028 6.501 1.00 91.88 88 ARG A O 1
ATOM 739 N N . ARG A 1 89 ? 6.546 -4.068 4.570 1.00 88.94 89 ARG A N 1
ATOM 740 C CA . ARG A 1 89 ? 5.408 -5.005 4.631 1.00 88.94 89 ARG A CA 1
ATOM 741 C C . ARG A 1 89 ? 5.433 -5.864 5.891 1.00 88.94 89 ARG A C 1
ATOM 743 O O . ARG A 1 89 ? 4.398 -6.049 6.525 1.00 88.94 89 ARG A O 1
ATOM 750 N N . ARG A 1 90 ? 6.610 -6.352 6.290 1.00 92.12 90 ARG A N 1
ATOM 751 C CA . ARG A 1 90 ? 6.774 -7.146 7.514 1.00 92.12 90 ARG A CA 1
ATOM 752 C C . ARG A 1 90 ? 6.474 -6.329 8.774 1.00 92.12 90 ARG A C 1
ATOM 754 O O . ARG A 1 90 ? 5.877 -6.869 9.702 1.00 92.12 90 ARG A O 1
ATOM 761 N N . LYS A 1 91 ? 6.873 -5.052 8.823 1.00 94.06 91 LYS A N 1
ATOM 762 C CA . LYS A 1 91 ? 6.536 -4.138 9.929 1.00 94.06 91 LYS A CA 1
ATOM 763 C C . LYS A 1 91 ? 5.035 -3.863 9.979 1.00 94.06 91 LYS A C 1
ATOM 765 O O . LYS A 1 91 ? 4.439 -4.097 11.024 1.00 94.06 91 LYS A O 1
ATOM 770 N N . SER A 1 92 ? 4.417 -3.509 8.852 1.00 89.94 92 SER A N 1
ATOM 771 C CA . SER A 1 92 ? 2.971 -3.271 8.780 1.00 89.94 92 SER A CA 1
ATOM 772 C C . SER A 1 92 ? 2.155 -4.505 9.175 1.00 89.94 92 SER A C 1
ATOM 774 O O . SER A 1 92 ? 1.179 -4.377 9.902 1.00 89.94 92 SER A O 1
ATOM 776 N N . GLN A 1 93 ? 2.568 -5.715 8.777 1.00 88.44 93 GLN A N 1
ATOM 777 C CA . GLN A 1 93 ? 1.904 -6.950 9.216 1.00 88.44 93 GLN A CA 1
ATOM 778 C C . GLN A 1 93 ? 2.023 -7.178 10.728 1.00 88.44 93 GLN A C 1
ATOM 780 O O . GLN A 1 93 ? 1.045 -7.562 11.365 1.00 88.44 93 GLN A O 1
ATOM 785 N N . LYS A 1 94 ? 3.201 -6.927 11.314 1.00 93.94 94 LYS A N 1
ATOM 786 C CA . LYS A 1 94 ? 3.403 -7.040 12.767 1.00 93.94 94 LYS A CA 1
ATOM 787 C C . LYS A 1 94 ? 2.583 -6.013 13.544 1.00 93.94 94 LYS A C 1
ATOM 789 O O . LYS A 1 94 ? 2.015 -6.365 14.572 1.00 93.94 94 LYS A O 1
ATOM 794 N N . GLU A 1 95 ? 2.520 -4.772 13.070 1.00 92.50 95 GLU A N 1
ATOM 795 C CA . GLU A 1 95 ? 1.687 -3.724 13.670 1.00 92.50 95 GLU A CA 1
ATOM 796 C C . GLU A 1 95 ? 0.207 -4.076 13.577 1.00 92.50 95 GLU A C 1
ATOM 798 O O . GLU A 1 95 ? -0.485 -4.017 14.586 1.00 92.50 95 GLU A O 1
ATOM 803 N N . TYR A 1 96 ? -0.255 -4.545 12.417 1.00 89.31 96 TYR A N 1
ATOM 804 C CA . TYR A 1 96 ? -1.640 -4.973 12.236 1.00 89.31 96 TYR A CA 1
ATOM 805 C C . TYR A 1 96 ? -2.007 -6.132 13.171 1.00 89.31 96 TYR A C 1
ATOM 807 O O . TYR A 1 96 ? -3.059 -6.128 13.804 1.00 89.31 96 TYR A O 1
ATOM 815 N N . GLN A 1 97 ? -1.110 -7.111 13.316 1.00 90.44 97 GLN A N 1
ATOM 816 C CA . GLN A 1 97 ? -1.308 -8.228 14.238 1.00 90.44 97 GLN A CA 1
ATOM 817 C C . GLN A 1 97 ? -1.297 -7.778 15.706 1.00 90.44 97 GLN A C 1
ATOM 819 O O . GLN A 1 97 ? -2.060 -8.309 16.512 1.00 90.44 97 GLN A O 1
ATOM 824 N N . ARG A 1 98 ? -0.467 -6.787 16.057 1.00 93.88 98 ARG A N 1
ATOM 825 C CA . ARG A 1 98 ? -0.440 -6.199 17.400 1.00 93.88 98 ARG A CA 1
ATOM 826 C C . ARG A 1 98 ? -1.723 -5.414 17.692 1.00 93.88 98 ARG A C 1
ATOM 828 O O . ARG A 1 98 ? -2.307 -5.635 18.743 1.00 93.88 98 ARG A O 1
ATOM 835 N N . GLN A 1 99 ? -2.198 -4.593 16.756 1.00 91.94 99 GLN A N 1
ATOM 836 C CA . GLN A 1 99 ? -3.463 -3.858 16.879 1.00 91.94 99 GLN A CA 1
ATOM 837 C C . GLN A 1 99 ? -4.649 -4.809 17.055 1.00 91.94 99 GLN A C 1
ATOM 839 O O . GLN A 1 99 ? -5.437 -4.639 17.976 1.00 91.94 99 GLN A O 1
ATOM 844 N N . GLN A 1 100 ? -4.724 -5.872 16.249 1.00 87.12 100 GLN A N 1
ATOM 845 C CA . GLN A 1 100 ? -5.737 -6.923 16.396 1.00 87.12 100 GLN A CA 1
ATOM 846 C C . GLN A 1 100 ? -5.700 -7.573 17.787 1.00 87.12 100 GLN A C 1
ATOM 848 O O . GLN A 1 100 ? -6.743 -7.847 18.379 1.00 87.12 100 GLN A O 1
ATOM 853 N N . TYR A 1 101 ? -4.504 -7.824 18.325 1.00 93.56 101 TYR A N 1
ATOM 854 C CA . TYR A 1 101 ? -4.347 -8.392 19.662 1.00 93.56 101 TYR A CA 1
ATOM 855 C C . TYR A 1 101 ? -4.772 -7.408 20.763 1.00 93.56 101 TYR A C 1
ATOM 857 O O . TYR A 1 101 ? -5.475 -7.804 21.691 1.00 93.56 101 TYR A O 1
ATOM 865 N N . GLU A 1 102 ? -4.389 -6.135 20.654 1.00 93.06 102 GLU A N 1
ATOM 866 C CA . GLU A 1 102 ? -4.773 -5.072 21.593 1.00 93.06 102 GLU A CA 1
ATOM 867 C C . GLU A 1 102 ? -6.288 -4.828 21.585 1.00 93.06 102 GLU A C 1
ATOM 869 O O . GLU A 1 102 ? -6.899 -4.783 22.651 1.00 93.06 102 GLU A O 1
ATOM 874 N N . GLU A 1 103 ? -6.920 -4.776 20.409 1.00 89.94 103 GLU A N 1
ATOM 875 C CA . GLU A 1 103 ? -8.378 -4.684 20.284 1.00 89.94 103 GLU A CA 1
ATOM 876 C C . GLU A 1 103 ? -9.070 -5.895 20.914 1.00 89.94 103 GLU A C 1
ATOM 878 O O . GLU A 1 103 ? -10.032 -5.732 21.664 1.00 89.94 103 GLU A O 1
ATOM 883 N N . GLN A 1 104 ? -8.580 -7.115 20.665 1.00 87.12 104 GLN A N 1
ATOM 884 C CA . GLN A 1 104 ? -9.144 -8.313 21.291 1.00 87.12 104 GLN A CA 1
ATOM 885 C C . GLN A 1 104 ? -9.043 -8.272 22.817 1.00 87.12 104 GLN A C 1
ATOM 887 O O . GLN A 1 104 ? -9.989 -8.680 23.491 1.00 87.12 104 GLN A O 1
ATOM 892 N N . GLN A 1 105 ? -7.923 -7.802 23.369 1.00 91.62 105 GLN A N 1
ATOM 893 C CA . GLN A 1 105 ? -7.764 -7.655 24.818 1.00 91.62 105 GLN A CA 1
ATOM 894 C C . GLN A 1 105 ? -8.694 -6.571 25.370 1.00 91.62 105 GLN A C 1
ATOM 896 O O . GLN A 1 105 ? -9.419 -6.828 26.329 1.00 91.62 105 GLN A O 1
ATOM 901 N N . TYR A 1 106 ? -8.771 -5.415 24.709 1.00 93.25 106 TYR A N 1
ATOM 902 C CA . TYR A 1 106 ? -9.686 -4.338 25.080 1.00 93.25 106 TYR A CA 1
ATOM 903 C C . TYR A 1 106 ? -11.143 -4.817 25.105 1.00 93.25 106 TYR A C 1
ATOM 905 O O . TYR A 1 106 ? -11.839 -4.643 26.105 1.00 93.25 106 TYR A O 1
ATOM 913 N N . T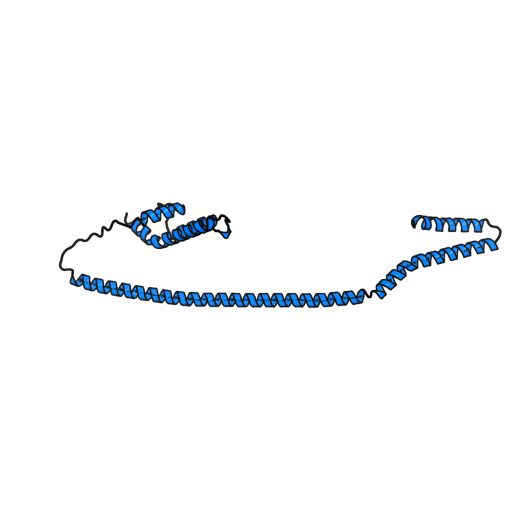RP A 1 107 ? -11.604 -5.492 24.049 1.00 83.62 107 TRP A N 1
ATOM 914 C CA . TRP A 1 107 ? -12.964 -6.031 23.994 1.00 83.62 107 TRP A CA 1
ATOM 915 C C . TRP A 1 107 ? -13.209 -7.120 25.038 1.00 83.62 107 TRP A C 1
ATOM 917 O O . TRP A 1 107 ? -14.304 -7.170 25.595 1.00 83.62 107 TRP A O 1
ATOM 927 N N . LYS A 1 108 ? -12.212 -7.958 25.353 1.00 93.00 108 LYS A N 1
ATOM 928 C CA . LYS A 1 108 ? -12.314 -8.931 26.453 1.00 93.00 108 LYS A CA 1
ATOM 929 C C . LYS A 1 108 ? -12.500 -8.243 27.802 1.00 93.00 108 LYS A C 1
ATOM 931 O O . LYS A 1 108 ? -13.386 -8.647 28.552 1.00 93.00 108 LYS A O 1
ATOM 936 N N . GLU A 1 109 ? -11.725 -7.203 28.096 1.00 90.69 109 GLU A N 1
ATOM 937 C CA . GLU A 1 109 ? -11.858 -6.433 29.339 1.00 90.69 109 GLU A CA 1
ATOM 938 C C . GLU A 1 109 ? -13.210 -5.716 29.427 1.00 90.69 109 GLU A C 1
ATOM 940 O O . GLU A 1 109 ? -13.881 -5.779 30.459 1.00 90.69 109 GLU A O 1
ATOM 945 N N . GLN A 1 110 ? -13.646 -5.066 28.342 1.00 87.00 110 GLN A N 1
ATOM 946 C CA . GLN A 1 110 ? -14.961 -4.418 28.290 1.00 87.00 110 GLN A CA 1
ATOM 947 C C . GLN A 1 110 ? -16.088 -5.432 28.484 1.00 87.00 110 GLN A C 1
ATOM 949 O O . GLN A 1 110 ? -17.030 -5.182 29.235 1.00 87.00 110 GLN A O 1
ATOM 954 N N . TYR A 1 111 ? -15.975 -6.599 27.853 1.00 86.25 111 TYR A N 1
ATOM 955 C CA . TYR A 1 111 ? -16.965 -7.658 27.972 1.00 86.25 111 TYR A CA 1
ATOM 956 C C . TYR A 1 111 ? -17.027 -8.231 29.392 1.00 86.25 111 TYR A C 1
ATOM 958 O O . TYR A 1 111 ? -18.121 -8.420 29.918 1.00 86.25 111 TYR A O 1
ATOM 966 N N . GLN A 1 112 ? -15.883 -8.434 30.052 1.00 91.56 112 GLN A N 1
ATOM 967 C CA . GLN A 1 112 ? -15.841 -8.847 31.460 1.00 91.56 112 GLN A CA 1
ATOM 968 C C . GLN A 1 112 ? -16.495 -7.812 32.382 1.00 91.56 112 GLN A C 1
ATOM 970 O O . GLN A 1 112 ? -17.318 -8.179 33.220 1.00 91.56 112 GLN A O 1
ATOM 975 N N . LYS A 1 113 ? -16.196 -6.518 32.200 1.00 87.56 113 LYS A N 1
ATOM 976 C CA . LYS A 1 113 ? -16.858 -5.440 32.956 1.00 87.56 113 LYS A CA 1
ATOM 977 C C . LYS A 1 113 ? -18.367 -5.439 32.732 1.00 87.56 113 LYS A C 1
ATOM 979 O O . LYS A 1 113 ? -19.126 -5.302 33.687 1.00 87.56 113 LYS A O 1
ATOM 984 N N . TRP A 1 114 ? -18.802 -5.618 31.486 1.00 81.31 114 TRP A N 1
ATOM 985 C CA . TRP A 1 114 ? -20.220 -5.684 31.144 1.00 81.31 114 TRP A CA 1
ATOM 986 C C . TRP A 1 114 ? -20.911 -6.889 31.792 1.00 81.31 114 TRP A C 1
ATOM 988 O O . TRP A 1 114 ? -21.983 -6.725 32.369 1.00 81.31 114 TRP A O 1
ATOM 998 N N . GLN A 1 115 ? -20.283 -8.071 31.779 1.00 83.25 115 GLN A N 1
ATOM 999 C CA . GLN A 1 115 ? -20.796 -9.253 32.481 1.00 83.25 115 GLN A CA 1
ATOM 1000 C C . GLN A 1 115 ? -20.935 -8.999 33.983 1.00 83.25 115 GLN A C 1
ATOM 1002 O O . GLN A 1 115 ? -21.994 -9.264 34.547 1.00 83.25 115 GLN A O 1
ATOM 1007 N N . GLN A 1 116 ? -19.914 -8.412 34.612 1.00 82.19 116 GLN A N 1
ATOM 1008 C CA . GLN A 1 116 ? -19.949 -8.080 36.034 1.00 82.19 116 GLN A CA 1
ATOM 1009 C C . GLN A 1 116 ? -21.066 -7.076 36.359 1.00 82.19 116 GLN A C 1
ATOM 1011 O O . GLN A 1 116 ? -21.769 -7.234 37.355 1.00 82.19 116 GLN A O 1
ATOM 1016 N N . TYR A 1 117 ? -21.280 -6.072 35.504 1.00 77.62 117 TYR A N 1
ATOM 1017 C CA . TYR A 1 117 ? -22.367 -5.101 35.659 1.00 77.62 117 TYR A CA 1
ATOM 1018 C C . TYR A 1 117 ? -23.748 -5.749 35.479 1.00 77.62 117 TYR A C 1
ATOM 1020 O O . TYR A 1 117 ? -24.699 -5.446 36.204 1.00 77.62 117 TYR A O 1
ATOM 1028 N N . GLN A 1 118 ? -23.870 -6.683 34.534 1.00 72.38 118 GLN A N 1
ATOM 1029 C CA . GLN A 1 118 ? -25.101 -7.433 34.305 1.00 72.38 118 GLN A CA 1
ATOM 1030 C C . GLN A 1 118 ? -25.427 -8.353 35.491 1.00 72.38 118 GLN A C 1
ATOM 1032 O O . GLN A 1 118 ? -26.584 -8.484 35.885 1.00 72.38 118 GLN A O 1
ATOM 1037 N N . GLU A 1 119 ? -24.418 -8.978 36.085 1.00 71.31 119 GLU A N 1
ATOM 1038 C CA . GLU A 1 119 ? -24.581 -9.836 37.254 1.00 71.31 119 GLU A CA 1
ATOM 1039 C C . GLU A 1 119 ? -24.906 -9.019 38.510 1.00 71.31 119 GLU A C 1
ATOM 1041 O O . GLU A 1 119 ? -25.855 -9.353 39.218 1.00 71.31 119 GLU A O 1
ATOM 1046 N N . TYR A 1 120 ? -24.226 -7.885 38.709 1.00 71.00 120 TYR A N 1
ATOM 1047 C CA . TYR A 1 120 ? -24.534 -6.925 39.771 1.00 71.00 120 TYR A CA 1
ATOM 1048 C C . TYR A 1 120 ? -25.967 -6.391 39.656 1.00 71.00 120 TYR A C 1
ATOM 1050 O O . TYR A 1 120 ? -26.720 -6.441 40.623 1.00 71.00 120 TYR A O 1
ATOM 1058 N N . SER A 1 121 ? -26.388 -5.959 38.463 1.00 64.62 121 SER A N 1
ATOM 1059 C CA . SER A 1 121 ? -27.758 -5.477 38.239 1.00 64.62 121 SER A CA 1
ATOM 1060 C C . SER A 1 121 ? -28.810 -6.566 38.455 1.00 64.62 121 SER A C 1
ATOM 1062 O O . SER A 1 121 ? -29.845 -6.274 39.044 1.00 64.62 121 SER A O 1
ATOM 1064 N N . LYS A 1 122 ? -28.552 -7.825 38.064 1.00 68.94 122 LYS A N 1
ATOM 1065 C CA . LYS A 1 122 ? -29.430 -8.966 38.393 1.00 68.94 122 LYS A CA 1
ATOM 1066 C C . LYS A 1 122 ? -29.515 -9.206 39.899 1.00 68.94 122 LYS A C 1
ATOM 1068 O O . LYS A 1 122 ? -30.606 -9.460 40.407 1.00 68.94 122 LYS A O 1
ATOM 1073 N N . GLN A 1 123 ? -28.390 -9.124 40.607 1.00 66.31 123 GLN A N 1
ATOM 1074 C CA . GLN A 1 123 ? -28.352 -9.286 42.059 1.00 66.31 123 GLN A CA 1
ATOM 1075 C C . GLN A 1 123 ? -29.126 -8.168 42.762 1.00 66.31 123 GLN A C 1
ATOM 1077 O O . GLN A 1 123 ? -29.947 -8.457 43.633 1.00 66.31 123 GLN A O 1
ATOM 1082 N N . GLU A 1 124 ? -28.943 -6.923 42.334 1.00 57.28 124 GLU A N 1
ATOM 1083 C CA . GLU A 1 124 ? -29.660 -5.763 42.862 1.00 57.28 124 GLU A CA 1
ATOM 1084 C C . GLU A 1 124 ? -31.169 -5.869 42.588 1.00 57.28 124 GLU A C 1
ATOM 1086 O O . GLU A 1 124 ? -31.975 -5.731 43.507 1.00 57.28 124 GLU A O 1
ATOM 1091 N N . TYR A 1 125 ? -31.564 -6.245 41.362 1.00 51.16 125 TYR A N 1
ATOM 1092 C CA . TYR A 1 125 ? -32.969 -6.495 41.014 1.00 51.16 125 TYR A CA 1
ATOM 1093 C C . TYR A 1 125 ? -33.581 -7.614 41.862 1.00 51.16 125 TYR A C 1
ATOM 1095 O O . TYR A 1 125 ? -34.724 -7.503 42.303 1.00 51.16 125 TYR A O 1
ATOM 1103 N N . SER A 1 126 ? -32.829 -8.691 42.118 1.00 58.06 126 SER A N 1
ATOM 1104 C CA . SER A 1 126 ? -33.302 -9.801 42.948 1.00 58.06 126 SER A CA 1
ATOM 1105 C C . SER A 1 126 ? -33.478 -9.395 44.414 1.00 58.06 126 SER A C 1
ATOM 1107 O O . SER A 1 126 ? -34.497 -9.738 45.011 1.00 58.06 126 SER A O 1
ATOM 1109 N N . LYS A 1 127 ? -32.562 -8.588 44.972 1.00 58.00 127 LYS A N 1
ATOM 1110 C CA . LYS A 1 127 ? -32.681 -8.043 46.333 1.00 58.00 127 LYS A CA 1
ATOM 1111 C C . LYS A 1 127 ? -33.863 -7.090 46.454 1.00 58.00 127 LYS A C 1
ATOM 1113 O O . LYS A 1 127 ? -34.675 -7.254 47.358 1.00 58.00 127 LYS A O 1
ATOM 1118 N N . GLN A 1 128 ? -34.025 -6.177 45.499 1.00 55.59 128 GLN A N 1
ATOM 1119 C CA . GLN A 1 128 ? -35.129 -5.220 45.490 1.00 55.59 128 GLN A CA 1
ATOM 1120 C C . GLN A 1 128 ? -36.491 -5.918 45.319 1.00 55.59 128 GLN A C 1
ATOM 1122 O O . GLN A 1 128 ? -37.479 -5.544 45.951 1.00 55.59 128 GLN A O 1
ATOM 1127 N N . GLN A 1 129 ? -36.551 -6.996 44.529 1.00 52.94 129 GLN A N 1
ATOM 1128 C CA . GLN A 1 129 ? -37.757 -7.813 44.384 1.00 52.94 129 GLN A CA 1
ATOM 1129 C C . GLN A 1 129 ? -38.066 -8.639 45.646 1.00 52.94 129 GLN A C 1
ATOM 1131 O O . GLN A 1 129 ? -39.237 -8.868 45.961 1.00 52.94 129 GLN A O 1
ATOM 1136 N N . GLN A 1 130 ? -37.044 -9.069 46.386 1.00 55.25 130 GLN A N 1
ATOM 1137 C CA . GLN A 1 130 ? -37.201 -9.821 47.630 1.00 55.25 130 GLN A CA 1
ATOM 1138 C C . GLN A 1 130 ? -37.595 -8.908 48.804 1.00 55.25 130 GLN A C 1
ATOM 1140 O O . GLN A 1 130 ? -38.481 -9.270 49.579 1.00 55.25 130 GLN A O 1
ATOM 1145 N N . GLU A 1 131 ? -37.049 -7.691 48.870 1.00 52.81 131 GLU A N 1
ATOM 1146 C CA . GLU A 1 131 ? -37.485 -6.635 49.795 1.00 52.81 131 GLU A CA 1
ATOM 1147 C C . GLU A 1 131 ? -38.923 -6.183 49.495 1.00 52.81 131 GLU A C 1
ATOM 1149 O O . GLU A 1 131 ? -39.737 -6.076 50.413 1.00 52.81 131 GLU A O 1
ATOM 1154 N N . SER A 1 132 ? -39.292 -6.039 48.216 1.00 49.84 132 SER A N 1
ATOM 1155 C CA . SER A 1 132 ? -40.667 -5.714 47.812 1.00 49.84 132 SER A CA 1
ATOM 1156 C C . SER A 1 132 ? -41.665 -6.836 48.145 1.00 49.84 132 SER A C 1
ATOM 1158 O O . SER A 1 132 ? -42.775 -6.547 48.593 1.00 49.84 132 SER A O 1
ATOM 1160 N N . ARG A 1 133 ? -41.277 -8.120 48.032 1.00 45.53 133 ARG A N 1
ATOM 1161 C CA . ARG A 1 133 ? -42.107 -9.256 48.492 1.00 45.53 133 ARG A CA 1
ATOM 1162 C C . ARG A 1 133 ? -42.300 -9.270 50.009 1.00 45.53 133 ARG A C 1
ATOM 1164 O O . ARG A 1 133 ? -43.419 -9.496 50.459 1.00 45.53 133 ARG A O 1
ATOM 1171 N N . GLN A 1 134 ? -41.256 -8.983 50.788 1.00 48.91 134 GLN A N 1
ATOM 1172 C CA . GLN A 1 134 ? -41.362 -8.910 52.253 1.00 48.91 134 GLN A CA 1
ATOM 1173 C C . GLN A 1 134 ? -42.192 -7.704 52.726 1.00 48.91 134 GLN A C 1
ATOM 1175 O O . GLN A 1 134 ? -42.827 -7.765 53.781 1.00 48.91 134 GLN A O 1
ATOM 1180 N N . GLN A 1 135 ? -42.236 -6.623 51.940 1.00 44.09 135 GLN A N 1
ATOM 1181 C CA . GLN A 1 135 ? -43.130 -5.486 52.178 1.00 44.09 135 GLN A CA 1
ATOM 1182 C C . GLN A 1 135 ? -44.586 -5.804 51.794 1.00 44.09 135 GLN A C 1
ATOM 1184 O O . GLN A 1 135 ? -45.498 -5.452 52.541 1.00 44.09 135 GLN A O 1
ATOM 1189 N N . TYR A 1 136 ? -44.810 -6.539 50.697 1.00 39.03 136 TYR A N 1
ATOM 1190 C CA . TYR A 1 136 ? -46.144 -6.981 50.267 1.00 39.03 136 TYR A CA 1
ATOM 1191 C C . TYR A 1 136 ? -46.776 -8.021 51.210 1.00 39.03 136 TYR A C 1
ATOM 1193 O O . TYR A 1 136 ? -47.983 -7.970 51.445 1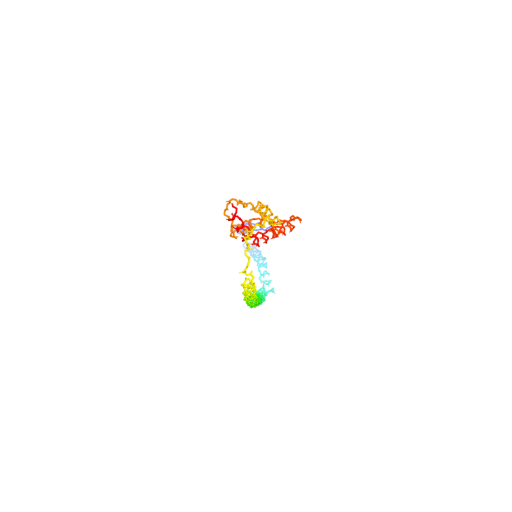.00 39.03 136 TYR A O 1
ATOM 1201 N N . GLU A 1 137 ? -45.994 -8.924 51.813 1.00 42.91 137 GLU A N 1
ATOM 1202 C CA . GLU A 1 137 ? -46.517 -9.897 52.791 1.00 42.91 137 GLU A CA 1
ATOM 1203 C C . GLU A 1 137 ? -46.926 -9.259 54.128 1.00 42.91 137 GLU A C 1
ATOM 1205 O O . GLU A 1 137 ? -47.828 -9.763 54.793 1.00 42.91 137 GLU A O 1
ATOM 1210 N N . LYS A 1 138 ? -46.352 -8.107 54.502 1.00 44.88 138 LYS A N 1
ATOM 1211 C CA . LYS A 1 138 ? -46.776 -7.354 55.699 1.00 44.88 138 LYS A CA 1
ATOM 1212 C C . LYS A 1 138 ? -48.014 -6.479 55.476 1.00 44.88 138 LYS A C 1
ATOM 1214 O O . LYS A 1 138 ? -48.580 -5.990 56.450 1.00 44.88 138 LYS A O 1
ATOM 1219 N N . GLN A 1 139 ? -48.448 -6.288 54.229 1.00 38.53 139 GLN A N 1
ATOM 1220 C CA . GLN A 1 139 ? -49.539 -5.372 53.870 1.00 38.53 139 GLN A CA 1
ATOM 1221 C C . GLN A 1 139 ? -50.785 -6.081 53.310 1.00 38.53 139 GLN A C 1
ATOM 1223 O O . GLN A 1 139 ? -51.785 -5.429 53.011 1.00 38.53 139 GLN A O 1
ATOM 1228 N N . ASN A 1 140 ? -50.777 -7.415 53.220 1.00 32.94 140 ASN A N 1
ATOM 1229 C CA . ASN A 1 140 ? -51.880 -8.193 52.654 1.00 32.94 140 ASN A CA 1
ATOM 1230 C C . ASN A 1 140 ? -52.906 -8.638 53.712 1.00 32.94 140 ASN A C 1
ATOM 1232 O O . ASN A 1 140 ? -53.180 -9.823 53.883 1.00 32.94 140 ASN A O 1
ATOM 1236 N N . ASN A 1 141 ? -53.469 -7.664 54.433 1.00 38.19 141 ASN A N 1
ATOM 1237 C CA . ASN A 1 141 ? -54.687 -7.864 55.226 1.00 38.19 141 ASN A CA 1
ATOM 1238 C C . ASN A 1 141 ? -55.776 -6.834 54.902 1.00 38.19 141 ASN A C 1
ATOM 1240 O O . ASN A 1 141 ? -56.639 -6.566 55.726 1.00 38.19 141 ASN A O 1
ATOM 1244 N N . ASN A 1 142 ? -55.741 -6.235 53.709 1.00 33.22 142 ASN A N 1
ATOM 1245 C CA . ASN A 1 142 ? -56.860 -5.459 53.193 1.00 33.22 142 ASN A CA 1
ATOM 1246 C C . ASN A 1 142 ? -56.870 -5.484 51.663 1.00 33.22 142 ASN A C 1
ATOM 1248 O O . ASN A 1 142 ? -56.012 -4.914 50.999 1.00 33.22 142 ASN A O 1
ATOM 1252 N N . ASN A 1 143 ? -57.879 -6.182 51.146 1.00 36.81 143 ASN A N 1
ATOM 1253 C CA . ASN A 1 143 ? -58.623 -5.911 49.922 1.00 36.81 143 ASN A CA 1
ATOM 1254 C C . ASN A 1 143 ? -58.121 -4.712 49.094 1.00 36.81 143 ASN A C 1
ATOM 1256 O O . ASN A 1 143 ? -58.305 -3.577 49.523 1.00 36.81 143 ASN A O 1
ATOM 1260 N N . SER A 1 144 ? -57.588 -4.944 47.888 1.00 29.34 144 SER A N 1
ATOM 1261 C CA . SER A 1 144 ? -57.732 -4.014 46.757 1.00 29.34 144 SER A CA 1
ATOM 1262 C C . SER A 1 144 ? -57.305 -4.641 45.430 1.00 29.34 144 SER A C 1
ATOM 1264 O O . SER A 1 144 ? -56.134 -4.834 45.118 1.00 29.34 144 SER A O 1
ATOM 1266 N N . ARG A 1 145 ? -58.329 -4.893 44.622 1.00 40.94 145 ARG A N 1
ATOM 1267 C CA . ARG A 1 145 ? -58.333 -5.013 43.167 1.00 40.94 145 ARG A CA 1
ATOM 1268 C C . ARG A 1 145 ? -57.598 -3.821 42.530 1.00 40.94 145 ARG A C 1
ATOM 1270 O O . ARG A 1 145 ? -58.197 -2.768 42.356 1.00 40.94 145 ARG A O 1
ATOM 1277 N N . PHE A 1 146 ? -56.335 -3.990 42.142 1.00 28.59 146 PHE A N 1
ATOM 1278 C CA . PHE A 1 146 ? -55.620 -3.030 41.294 1.00 28.59 146 PHE A CA 1
ATOM 1279 C C . PHE A 1 146 ? -55.367 -3.640 39.916 1.00 28.59 146 PHE A C 1
ATOM 1281 O O . PHE A 1 146 ? -54.407 -4.373 39.689 1.00 28.59 146 PHE A O 1
ATOM 1288 N N . GLY A 1 147 ? -56.275 -3.333 38.987 1.00 32.69 147 GLY A N 1
ATOM 1289 C CA . GLY A 1 147 ? -56.008 -3.442 37.561 1.00 32.69 147 GLY A CA 1
ATOM 1290 C C . GLY A 1 147 ? -55.036 -2.335 37.168 1.00 32.69 147 GLY A C 1
ATOM 1291 O O . GLY A 1 147 ? -55.350 -1.155 37.298 1.00 32.69 147 GLY A O 1
ATOM 1292 N N . TYR A 1 148 ? -53.850 -2.718 36.708 1.00 27.73 148 TYR A N 1
ATOM 1293 C CA . TYR A 1 148 ? -52.874 -1.800 36.128 1.00 27.73 148 TYR A CA 1
ATOM 1294 C C . TYR A 1 148 ? -53.382 -1.335 34.750 1.00 27.73 148 TYR A C 1
ATOM 1296 O O . TYR A 1 148 ? -53.020 -1.888 33.715 1.00 27.73 148 TYR A O 1
ATOM 1304 N N . GLN A 1 149 ? -54.251 -0.326 34.729 1.00 37.53 149 GLN A N 1
ATOM 1305 C CA . GLN A 1 149 ? -54.439 0.537 33.563 1.00 37.53 149 GLN A CA 1
ATOM 1306 C C . GLN A 1 149 ? -53.528 1.750 33.744 1.00 37.53 149 GLN A C 1
ATOM 1308 O O . GLN A 1 149 ? -53.851 2.681 34.473 1.00 37.53 149 GLN A O 1
ATOM 1313 N N . ASN A 1 150 ? -52.368 1.723 33.091 1.00 37.19 150 ASN A N 1
ATOM 1314 C CA . ASN A 1 150 ? -51.566 2.918 32.861 1.00 37.19 150 ASN A CA 1
ATOM 1315 C C . ASN A 1 150 ? -51.454 3.094 31.342 1.00 37.19 150 ASN A C 1
ATOM 1317 O O . ASN A 1 150 ? -50.678 2.409 30.681 1.00 37.19 150 ASN A O 1
ATOM 1321 N N . THR A 1 151 ? -52.340 3.922 30.790 1.00 45.91 151 THR A N 1
ATOM 1322 C CA . THR A 1 151 ? -52.583 4.116 29.352 1.00 45.91 151 THR A CA 1
ATOM 1323 C C . THR A 1 151 ? -51.891 5.361 28.795 1.00 45.91 151 THR A C 1
ATOM 1325 O O . THR A 1 151 ? -52.429 5.995 27.897 1.00 45.91 151 THR A O 1
ATOM 1328 N N . ASN A 1 152 ? -50.718 5.740 29.304 1.00 54.34 152 ASN A N 1
ATOM 1329 C CA . ASN A 1 152 ? -49.913 6.787 28.672 1.00 54.34 152 ASN A CA 1
ATOM 1330 C C . ASN A 1 152 ? -48.491 6.275 28.435 1.00 54.34 152 ASN A C 1
ATOM 1332 O O . ASN A 1 152 ? -47.643 6.285 29.321 1.00 54.34 152 ASN A O 1
ATOM 1336 N N . ASP A 1 153 ? -48.246 5.832 27.205 1.00 61.31 153 ASP A N 1
ATOM 1337 C CA . ASP A 1 153 ? -46.960 5.395 26.650 1.00 61.31 153 ASP A CA 1
ATOM 1338 C C . ASP A 1 153 ? -45.978 6.558 26.392 1.00 61.31 153 ASP A C 1
ATOM 1340 O O . ASP A 1 153 ? -44.931 6.362 25.781 1.00 61.31 153 ASP A O 1
ATOM 1344 N N . GLY A 1 154 ? -46.326 7.786 26.793 1.00 65.44 154 GLY A N 1
ATOM 1345 C CA . GLY A 1 154 ? -45.517 8.985 26.560 1.00 65.44 154 GLY A CA 1
ATOM 1346 C C . GLY A 1 154 ? -45.302 9.318 25.078 1.00 65.44 154 GLY A C 1
ATOM 1347 O O . GLY A 1 154 ? -44.354 10.035 24.761 1.00 65.44 154 GLY A O 1
ATOM 1348 N N . GLY A 1 155 ? -46.129 8.783 24.167 1.00 73.88 155 GLY A N 1
ATOM 1349 C CA . GLY A 1 155 ? -45.965 8.942 22.718 1.00 73.88 155 GLY A CA 1
ATOM 1350 C C . GLY A 1 155 ? -44.867 8.064 22.101 1.00 73.88 155 GLY A C 1
ATOM 1351 O O . GLY A 1 155 ? -44.507 8.257 20.936 1.00 73.88 155 GLY A O 1
ATOM 1352 N N . ILE A 1 156 ? -44.324 7.097 22.853 1.00 79.44 156 ILE A N 1
ATOM 1353 C CA . ILE A 1 156 ? -43.269 6.188 22.380 1.00 79.44 156 ILE A CA 1
ATOM 1354 C C . ILE A 1 156 ? -43.773 5.333 21.215 1.00 79.44 156 ILE A C 1
ATOM 1356 O O . ILE A 1 156 ? -43.049 5.191 20.230 1.00 79.44 156 ILE A O 1
ATOM 1360 N N . ILE A 1 157 ? -45.004 4.807 21.279 1.00 83.88 157 ILE A N 1
ATOM 1361 C CA . ILE A 1 157 ? -45.562 3.953 20.217 1.00 83.88 157 ILE A CA 1
ATOM 1362 C C . ILE A 1 157 ? -45.737 4.767 18.935 1.00 83.88 157 ILE A C 1
ATOM 1364 O O . ILE A 1 157 ? -45.318 4.330 17.865 1.00 83.88 157 ILE A O 1
ATOM 1368 N N . GLN A 1 158 ? -46.277 5.982 19.043 1.00 84.50 158 GLN A N 1
ATOM 1369 C CA . GLN A 1 158 ? -46.475 6.866 17.894 1.00 84.50 158 GLN A CA 1
ATOM 1370 C C . GLN A 1 158 ? -45.147 7.207 17.204 1.00 84.50 158 GLN A C 1
ATOM 1372 O O . GLN A 1 158 ? -45.028 7.082 15.984 1.00 84.50 158 GLN A O 1
ATOM 1377 N N . LYS A 1 159 ? -44.127 7.576 17.987 1.00 85.12 159 LYS A N 1
ATOM 1378 C CA . LYS A 1 159 ? -42.784 7.877 17.475 1.00 85.12 159 LYS A CA 1
ATOM 1379 C C . LYS A 1 159 ? -42.117 6.645 16.857 1.00 85.12 159 LYS A C 1
ATOM 1381 O O . LYS A 1 159 ? -41.427 6.755 15.845 1.00 85.12 159 LYS A O 1
ATOM 1386 N N . PHE A 1 160 ? -42.347 5.465 17.433 1.00 89.56 160 PHE A N 1
ATOM 1387 C CA . PHE A 1 160 ? -41.862 4.200 16.889 1.00 89.56 160 PHE A CA 1
ATOM 1388 C C . PHE A 1 160 ? -42.478 3.911 15.515 1.00 89.56 160 PHE A C 1
ATOM 1390 O O . PHE A 1 160 ? -41.748 3.621 14.570 1.00 89.56 160 PHE A O 1
ATOM 1397 N N . GLU A 1 161 ? -43.797 4.057 15.364 1.00 88.94 161 GLU A N 1
ATOM 1398 C CA . GLU A 1 161 ? -44.489 3.849 14.083 1.00 88.94 161 GLU A CA 1
ATOM 1399 C C . GLU A 1 161 ? -44.065 4.853 13.002 1.00 88.94 161 GLU A C 1
ATOM 1401 O O . GLU A 1 161 ? -43.889 4.483 11.834 1.00 88.94 161 GLU A O 1
ATOM 1406 N N . GLU A 1 162 ? -43.838 6.112 13.379 1.00 88.88 162 GLU A N 1
ATOM 1407 C CA . GLU A 1 162 ? -43.290 7.123 12.473 1.00 88.88 162 GLU A CA 1
ATOM 1408 C C . GLU A 1 162 ? -41.901 6.702 11.963 1.00 88.88 162 GLU A C 1
ATOM 1410 O O . GLU A 1 162 ? -41.619 6.741 10.764 1.00 88.88 162 GLU A O 1
ATOM 1415 N N . TYR A 1 163 ? -41.044 6.208 12.855 1.00 90.62 163 TYR A N 1
ATOM 1416 C CA . TYR A 1 163 ? -39.693 5.763 12.517 1.00 90.62 163 TYR A CA 1
ATOM 1417 C C . TYR A 1 163 ? -39.662 4.472 11.691 1.00 90.62 163 TYR A C 1
ATOM 1419 O O . TYR A 1 163 ? -38.836 4.355 10.779 1.00 90.62 163 TYR A O 1
ATOM 1427 N N . LEU A 1 164 ? -40.594 3.543 11.923 1.00 89.62 164 LEU A N 1
ATOM 1428 C CA . LEU A 1 164 ? -40.801 2.395 11.033 1.00 89.62 164 LEU A CA 1
ATOM 1429 C C . LEU A 1 164 ? -41.142 2.860 9.613 1.00 89.62 164 LEU A C 1
ATOM 1431 O O . LEU A 1 164 ? -40.566 2.357 8.646 1.00 89.62 164 LEU A O 1
ATOM 1435 N N . THR A 1 165 ? -41.995 3.880 9.491 1.00 89.69 165 THR A N 1
ATOM 1436 C CA . THR A 1 165 ? -42.368 4.472 8.198 1.00 89.69 165 THR A CA 1
ATOM 1437 C C . THR A 1 165 ? -41.160 5.102 7.502 1.00 89.69 165 THR A C 1
ATOM 1439 O O . THR A 1 165 ? -40.951 4.868 6.311 1.00 89.69 165 THR A O 1
ATOM 1442 N N . VAL A 1 166 ? -40.294 5.816 8.237 1.00 86.69 166 VAL A N 1
ATOM 1443 C CA . VAL A 1 166 ? -39.030 6.362 7.694 1.00 86.69 166 VAL A CA 1
ATOM 1444 C C . VAL A 1 166 ? -38.130 5.252 7.136 1.00 86.69 166 VAL A C 1
ATOM 1446 O O . VAL A 1 166 ? -37.468 5.439 6.111 1.00 86.69 166 VAL A O 1
ATOM 1449 N N . PHE A 1 167 ? -38.114 4.078 7.772 1.00 87.25 167 PHE A N 1
ATOM 1450 C CA . PHE A 1 167 ? -37.352 2.910 7.315 1.00 87.25 167 PHE A CA 1
ATOM 1451 C C . PHE A 1 167 ? -38.083 2.076 6.250 1.00 87.25 167 PHE A C 1
ATOM 1453 O O . PHE A 1 167 ? -37.485 1.156 5.686 1.00 87.25 167 PHE A O 1
ATOM 1460 N N . GLY A 1 168 ? -39.331 2.422 5.918 1.00 86.88 168 GLY A N 1
ATOM 1461 C CA . GLY A 1 168 ? -40.168 1.679 4.976 1.00 86.88 168 GLY A CA 1
ATOM 1462 C C . GLY A 1 168 ? -40.557 0.292 5.490 1.00 86.88 168 GLY A C 1
ATOM 1463 O O . GLY A 1 168 ? -40.695 -0.636 4.694 1.00 86.88 168 GLY A O 1
ATOM 1464 N N . ILE A 1 169 ? -40.660 0.132 6.810 1.00 88.56 169 ILE A N 1
ATOM 1465 C CA . ILE A 1 169 ? -41.101 -1.098 7.468 1.00 88.56 169 ILE A CA 1
ATOM 1466 C C . ILE A 1 169 ? -42.606 -0.981 7.707 1.00 88.56 169 ILE A C 1
ATOM 1468 O O . ILE A 1 169 ? -43.068 -0.013 8.307 1.00 88.56 169 ILE A O 1
ATOM 1472 N N . ASP A 1 170 ? -43.370 -1.970 7.245 1.00 87.25 170 ASP A N 1
ATOM 1473 C CA . ASP A 1 170 ? -44.805 -2.035 7.514 1.00 87.25 170 ASP A CA 1
ATOM 1474 C C . ASP A 1 170 ? -45.054 -2.366 8.991 1.00 87.25 170 ASP A C 1
ATOM 1476 O O . ASP A 1 170 ? -44.591 -3.391 9.498 1.00 87.25 170 ASP A O 1
ATOM 1480 N N . LYS A 1 171 ? -45.824 -1.511 9.670 1.00 82.44 171 LYS A N 1
ATOM 1481 C CA . LYS A 1 171 ? -46.191 -1.687 11.079 1.00 82.44 171 LYS A CA 1
ATOM 1482 C C . LYS A 1 171 ? -47.049 -2.930 11.329 1.00 82.44 171 LYS A C 1
ATOM 1484 O O . LYS A 1 171 ? -47.005 -3.510 12.413 1.00 82.44 171 LYS A O 1
ATOM 1489 N N . ASN A 1 172 ? -47.798 -3.368 10.317 1.00 81.94 172 ASN A N 1
ATOM 1490 C CA . ASN A 1 172 ? -48.612 -4.579 10.395 1.00 81.94 172 ASN A CA 1
ATOM 1491 C C . ASN A 1 172 ? -47.794 -5.846 10.100 1.00 81.94 172 ASN A C 1
ATOM 1493 O O . ASN A 1 172 ? -48.215 -6.947 10.461 1.00 81.94 172 ASN A O 1
ATOM 1497 N N . GLY A 1 173 ? -46.612 -5.697 9.501 1.00 82.31 173 GLY A N 1
ATOM 1498 C CA . GLY A 1 173 ? -45.725 -6.792 9.132 1.00 82.31 173 GLY A CA 1
ATOM 1499 C C . GLY A 1 173 ? -44.903 -7.363 10.291 1.00 82.31 173 GLY A C 1
ATOM 1500 O O . GLY A 1 173 ? -45.137 -7.092 11.476 1.00 82.31 173 GLY A O 1
ATOM 1501 N N . GLU A 1 174 ? -43.916 -8.182 9.922 1.00 83.94 174 GLU A N 1
ATOM 1502 C CA . GLU A 1 174 ? -42.933 -8.740 10.847 1.00 83.94 174 GLU A CA 1
ATOM 1503 C C . GLU A 1 174 ? -41.932 -7.657 11.275 1.00 83.94 174 GLU A C 1
ATOM 1505 O O . GLU A 1 174 ? -41.165 -7.137 10.462 1.00 83.94 174 GLU A O 1
ATOM 1510 N N . ILE A 1 175 ? -41.925 -7.334 12.571 1.00 87.00 175 ILE A N 1
ATOM 1511 C CA . ILE A 1 175 ? -41.004 -6.364 13.167 1.00 87.00 175 ILE A CA 1
ATOM 1512 C C . ILE A 1 175 ? -40.075 -7.123 14.111 1.00 87.00 175 ILE A C 1
ATOM 1514 O O . ILE A 1 175 ? -40.488 -7.596 15.167 1.00 87.00 175 ILE A O 1
ATOM 1518 N N . ASN A 1 176 ? -38.812 -7.252 13.715 1.00 86.50 176 ASN A N 1
ATOM 1519 C CA . ASN A 1 176 ? -37.753 -7.868 14.510 1.00 86.50 176 ASN A CA 1
ATOM 1520 C C . ASN A 1 176 ? -36.418 -7.126 14.274 1.00 86.50 176 ASN A C 1
ATOM 1522 O O . ASN A 1 176 ? -36.302 -6.329 13.336 1.00 86.50 176 ASN A O 1
ATOM 1526 N N . ASP A 1 177 ? -35.398 -7.389 15.101 1.00 85.44 177 ASP A N 1
ATOM 1527 C CA . ASP A 1 177 ? -34.086 -6.721 14.985 1.00 85.44 177 ASP A CA 1
ATOM 1528 C C . ASP A 1 177 ? -33.458 -6.908 13.593 1.00 85.44 177 ASP A C 1
ATOM 1530 O O . ASP A 1 177 ? -32.895 -5.973 13.025 1.00 85.44 177 ASP A O 1
ATOM 1534 N N . ASN A 1 178 ? -33.619 -8.086 12.981 1.00 88.00 178 ASN A N 1
ATOM 1535 C CA . ASN A 1 178 ? -33.072 -8.371 11.654 1.00 88.00 178 ASN A CA 1
ATOM 1536 C C . ASN A 1 178 ? -33.713 -7.506 10.559 1.00 88.00 178 ASN A C 1
ATOM 1538 O O . ASN A 1 178 ? -33.003 -7.013 9.674 1.00 88.00 178 ASN A O 1
ATOM 1542 N N . VAL A 1 179 ? -35.030 -7.295 10.616 1.00 88.69 179 VAL A N 1
ATOM 1543 C CA . VAL A 1 179 ? -35.780 -6.440 9.686 1.00 88.69 179 VAL A CA 1
ATOM 1544 C C . VAL A 1 179 ? -35.338 -4.985 9.840 1.00 88.69 179 VAL A C 1
ATOM 1546 O O . VAL A 1 179 ? -34.978 -4.353 8.841 1.00 88.69 179 VAL A O 1
ATOM 1549 N N . ILE A 1 180 ? -35.241 -4.487 11.077 1.00 87.88 180 ILE A N 1
ATOM 1550 C CA . ILE A 1 180 ? -34.765 -3.125 11.374 1.00 87.88 180 ILE A CA 1
ATOM 1551 C C . ILE A 1 180 ? -33.326 -2.940 10.880 1.00 87.88 180 ILE A C 1
ATOM 1553 O O . ILE A 1 180 ? -33.025 -1.995 10.151 1.00 87.88 180 ILE A O 1
ATOM 1557 N N . LYS A 1 181 ? -32.437 -3.893 11.173 1.00 90.00 181 LYS A N 1
ATOM 1558 C CA . LYS A 1 181 ? -31.031 -3.873 10.748 1.00 90.00 181 LYS A CA 1
ATOM 1559 C C . LYS A 1 181 ? -30.880 -3.894 9.229 1.00 90.00 181 LYS A C 1
ATOM 1561 O O . LYS A 1 181 ? -29.991 -3.230 8.685 1.00 90.00 181 LYS A O 1
ATOM 1566 N N . LYS A 1 182 ? -31.724 -4.651 8.523 1.00 92.38 182 LYS A N 1
ATOM 1567 C CA . LYS A 1 182 ? -31.736 -4.697 7.054 1.00 92.38 182 LYS A CA 1
ATOM 1568 C C . LYS A 1 182 ? -32.199 -3.363 6.465 1.00 92.38 182 LYS A C 1
ATOM 1570 O O . LYS A 1 182 ? -31.543 -2.862 5.549 1.00 92.38 182 LYS A O 1
ATOM 1575 N N . ALA A 1 183 ? -33.265 -2.776 7.007 1.00 90.56 183 ALA A N 1
ATOM 1576 C CA . ALA A 1 183 ? -33.781 -1.480 6.573 1.00 90.56 183 ALA A CA 1
ATOM 1577 C C . ALA A 1 183 ? -32.785 -0.341 6.849 1.00 90.56 183 ALA A C 1
ATOM 1579 O O . ALA A 1 183 ? -32.476 0.435 5.944 1.00 90.56 183 ALA A O 1
ATOM 1580 N N . TYR A 1 184 ? -32.173 -0.323 8.037 1.00 91.12 184 TYR A N 1
ATOM 1581 C CA . TYR A 1 184 ? -31.105 0.609 8.402 1.00 91.12 184 TYR A CA 1
ATOM 1582 C C . TYR A 1 184 ? -29.941 0.559 7.409 1.00 91.12 184 TYR A C 1
ATOM 1584 O O . TYR A 1 184 ? -29.531 1.585 6.874 1.00 91.12 184 TYR A O 1
ATOM 1592 N N . ARG A 1 185 ? -29.435 -0.640 7.087 1.00 89.06 185 ARG A N 1
ATOM 1593 C CA . ARG A 1 185 ? -28.345 -0.802 6.106 1.00 89.06 185 ARG A CA 1
ATOM 1594 C C . ARG A 1 185 ? -28.724 -0.283 4.723 1.00 89.06 185 ARG A C 1
ATOM 1596 O O . ARG A 1 185 ? -27.856 0.226 4.017 1.00 89.06 185 ARG A O 1
ATOM 1603 N N . LYS A 1 186 ? -29.984 -0.447 4.312 1.00 90.56 186 LYS A N 1
ATOM 1604 C CA . LYS A 1 186 ? -30.482 0.069 3.033 1.00 90.56 186 LYS A CA 1
ATOM 1605 C C . LYS A 1 186 ? -30.490 1.599 3.045 1.00 90.56 186 LYS A C 1
ATOM 1607 O O . LYS A 1 186 ? -29.869 2.194 2.173 1.00 90.56 186 LYS A O 1
ATOM 1612 N N . LYS A 1 187 ? -31.082 2.212 4.073 1.00 87.62 187 LYS A N 1
ATOM 1613 C CA . LYS A 1 187 ? -31.131 3.673 4.227 1.00 87.62 187 LYS A CA 1
ATOM 1614 C C . LYS A 1 187 ? -29.755 4.303 4.368 1.00 87.62 187 LYS A C 1
ATOM 1616 O O . LYS A 1 187 ? -29.459 5.274 3.687 1.00 87.62 187 LYS A O 1
ATOM 1621 N N . MET A 1 188 ? -28.872 3.705 5.159 1.00 85.94 188 MET A N 1
ATOM 1622 C CA . MET A 1 188 ? -27.524 4.227 5.350 1.00 85.94 188 MET A CA 1
ATOM 1623 C C . MET A 1 188 ? -26.693 4.198 4.069 1.00 85.94 188 MET A C 1
ATOM 1625 O O . MET A 1 188 ? -25.920 5.111 3.828 1.00 85.94 188 MET A O 1
ATOM 1629 N N . LYS A 1 189 ? -26.901 3.221 3.178 1.00 85.06 189 LYS A N 1
ATOM 1630 C CA . LYS A 1 189 ? -26.256 3.230 1.854 1.00 85.06 189 LYS A CA 1
ATOM 1631 C C . LYS A 1 189 ? -26.703 4.395 0.963 1.00 85.06 189 LYS A C 1
ATOM 1633 O O . LYS A 1 189 ? -25.919 4.780 0.103 1.00 85.06 189 LYS A O 1
ATOM 1638 N N . GLU A 1 190 ? -27.922 4.907 1.144 1.00 82.50 190 GLU A N 1
ATOM 1639 C CA . GLU A 1 190 ? -28.471 6.041 0.383 1.00 82.50 190 GLU A CA 1
ATOM 1640 C C . GLU A 1 190 ? -27.919 7.383 0.896 1.00 82.50 190 GLU A C 1
ATOM 1642 O O . GLU A 1 190 ? -27.664 8.286 0.101 1.00 82.50 190 GLU A O 1
ATOM 1647 N N . VAL A 1 191 ? -27.702 7.503 2.213 1.00 80.94 191 VAL A N 1
ATOM 1648 C CA . VAL A 1 191 ? -27.356 8.783 2.863 1.00 80.94 191 VAL A CA 1
ATOM 1649 C C . VAL A 1 191 ? -25.895 8.912 3.312 1.00 80.94 191 VAL A C 1
ATOM 1651 O O . VAL A 1 191 ? -25.512 9.988 3.757 1.00 80.94 191 VAL A O 1
ATOM 1654 N N . HIS A 1 192 ? -25.071 7.860 3.203 1.00 76.12 192 HIS A N 1
ATOM 1655 C CA . HIS A 1 192 ? -23.696 7.874 3.721 1.00 76.12 192 HIS A CA 1
ATOM 1656 C C . HIS A 1 192 ? -22.843 8.994 3.090 1.00 76.12 192 HIS A C 1
ATOM 1658 O O . HIS A 1 192 ? -22.744 9.039 1.858 1.00 76.12 192 HIS A O 1
ATOM 1664 N N . PRO A 1 193 ? -22.143 9.825 3.889 1.00 73.12 193 PRO A N 1
ATOM 1665 C CA . PRO A 1 193 ? -21.369 10.963 3.385 1.00 73.12 193 PRO A CA 1
ATOM 1666 C C . PRO A 1 193 ? -20.253 10.548 2.412 1.00 73.12 193 PRO A C 1
ATOM 1668 O O . PRO A 1 193 ? -20.054 11.209 1.399 1.00 73.12 193 PRO A O 1
ATOM 1671 N N . ASP A 1 194 ? -19.599 9.398 2.626 1.00 70.62 194 ASP A N 1
ATOM 1672 C CA . ASP A 1 194 ? -18.570 8.898 1.688 1.00 70.62 194 ASP A CA 1
ATOM 1673 C C . ASP A 1 194 ? -19.104 8.559 0.288 1.00 70.62 194 ASP A C 1
ATOM 1675 O O . ASP A 1 194 ? -18.333 8.489 -0.667 1.00 70.62 194 ASP A O 1
ATOM 1679 N N . LYS A 1 195 ? -20.409 8.291 0.151 1.00 67.00 195 LYS A N 1
ATOM 1680 C CA . LYS A 1 195 ? -21.033 7.955 -1.139 1.00 67.00 195 LYS A CA 1
ATOM 1681 C C . LYS A 1 195 ? -21.820 9.110 -1.740 1.00 67.00 195 LYS A C 1
ATOM 1683 O O . LYS A 1 195 ? -22.089 9.086 -2.938 1.00 67.00 195 LYS A O 1
ATOM 1688 N N . ASN A 1 196 ? -22.204 10.086 -0.924 1.00 61.69 196 ASN A N 1
ATOM 1689 C CA . ASN A 1 196 ? -23.022 11.213 -1.327 1.00 61.69 196 ASN A CA 1
ATOM 1690 C C . ASN A 1 196 ? -22.378 12.507 -0.819 1.00 61.69 196 ASN A C 1
ATOM 1692 O O . ASN A 1 196 ? -22.470 12.837 0.358 1.00 61.69 196 ASN A O 1
ATOM 1696 N N . SER A 1 197 ? -21.727 13.244 -1.721 1.00 57.56 197 SER A N 1
ATOM 1697 C CA . SER A 1 197 ? -20.950 14.454 -1.411 1.00 57.56 197 SER A CA 1
ATOM 1698 C C . SER A 1 197 ? -21.806 15.696 -1.114 1.00 57.56 197 SER A C 1
ATOM 1700 O O . SER A 1 197 ? -21.294 16.814 -1.136 1.00 57.56 197 SER A O 1
ATOM 1702 N N . ASN A 1 198 ? -23.111 15.533 -0.882 1.00 65.12 198 ASN A N 1
ATOM 1703 C CA . ASN A 1 198 ? -23.995 16.637 -0.530 1.00 65.12 198 ASN A CA 1
ATOM 1704 C C . ASN A 1 198 ? -23.764 17.062 0.932 1.00 65.12 198 ASN A C 1
ATOM 1706 O O . ASN A 1 198 ? -23.611 16.223 1.817 1.00 65.12 198 ASN A O 1
ATOM 1710 N N . ILE A 1 199 ? -23.793 18.369 1.191 1.00 55.38 199 ILE A N 1
ATOM 1711 C CA . ILE A 1 199 ? -23.567 18.988 2.508 1.00 55.38 199 ILE A CA 1
ATOM 1712 C C . ILE A 1 199 ? -24.559 18.456 3.567 1.00 55.38 199 ILE A C 1
ATOM 1714 O O . ILE A 1 199 ? -24.225 18.379 4.746 1.00 55.38 199 ILE A O 1
ATOM 1718 N N . ASP A 1 200 ? -25.745 18.005 3.147 1.00 66.44 200 ASP A N 1
ATOM 1719 C CA . ASP A 1 200 ? -26.791 17.454 4.024 1.00 66.44 200 ASP A CA 1
ATOM 1720 C C . ASP A 1 200 ? -26.630 15.943 4.338 1.00 66.44 200 ASP A C 1
ATOM 1722 O O . ASP A 1 200 ? -27.302 15.399 5.215 1.00 66.44 200 ASP A O 1
ATOM 1726 N N . ALA A 1 201 ? -25.709 15.233 3.673 1.00 70.12 201 ALA A N 1
ATOM 1727 C CA . ALA A 1 201 ? -25.535 13.783 3.850 1.00 70.12 201 ALA A CA 1
ATOM 1728 C C . ALA A 1 201 ? -25.096 13.400 5.279 1.00 70.12 201 ALA A C 1
ATOM 1730 O O . ALA A 1 201 ? -25.513 12.371 5.820 1.00 70.12 201 ALA A O 1
ATOM 1731 N N . THR A 1 202 ? -24.311 14.259 5.938 1.00 71.62 202 THR A N 1
ATOM 1732 C CA . THR A 1 202 ? -23.876 14.059 7.330 1.00 71.62 202 THR A CA 1
ATOM 1733 C C . THR A 1 202 ? -25.042 14.180 8.313 1.00 71.62 202 THR A C 1
ATOM 1735 O O . THR A 1 202 ? -25.210 13.313 9.173 1.00 71.62 202 THR A O 1
ATOM 1738 N N . ALA A 1 203 ? -25.884 15.209 8.168 1.00 76.88 203 ALA A N 1
ATOM 1739 C CA . ALA A 1 203 ? -27.041 15.426 9.040 1.00 76.88 203 ALA A CA 1
ATOM 1740 C C . ALA A 1 203 ? -28.097 14.325 8.851 1.00 76.88 203 ALA A C 1
ATOM 1742 O O . ALA A 1 203 ? -28.632 13.784 9.824 1.00 76.88 203 ALA A O 1
ATOM 1743 N N . GLN A 1 204 ? -28.337 13.914 7.603 1.00 76.69 204 GLN A N 1
ATOM 1744 C CA . GLN A 1 204 ? -29.221 12.791 7.296 1.00 76.69 204 GLN A CA 1
ATOM 1745 C C . GLN A 1 204 ? -28.692 11.470 7.872 1.00 76.69 204 GLN A C 1
ATOM 1747 O O . GLN A 1 204 ? -29.463 10.703 8.452 1.00 76.69 204 GLN A O 1
ATOM 1752 N N . SER A 1 205 ? -27.383 11.220 7.794 1.00 78.44 205 SER A N 1
ATOM 1753 C CA . SER A 1 205 ? -26.768 10.022 8.378 1.00 78.44 205 SER A CA 1
ATOM 1754 C C . SER A 1 205 ? -26.908 9.980 9.901 1.00 78.44 205 SER A C 1
ATOM 1756 O O . SER A 1 205 ? -27.295 8.952 10.457 1.00 78.44 205 SER A O 1
ATOM 1758 N N . GLN A 1 206 ? -26.680 11.107 10.581 1.00 80.69 206 GLN A N 1
ATOM 1759 C CA . GLN A 1 206 ? -26.889 11.219 12.029 1.00 80.69 206 GLN A CA 1
ATOM 1760 C C . GLN A 1 206 ? -28.350 10.964 12.414 1.00 80.69 206 GLN A C 1
ATOM 1762 O O . GLN A 1 206 ? -28.618 10.222 13.360 1.00 80.69 206 GLN A O 1
ATOM 1767 N N . LYS A 1 207 ? -29.303 11.500 11.642 1.00 85.00 207 LYS A N 1
ATOM 1768 C CA . LYS A 1 207 ? -30.736 11.267 11.863 1.00 85.00 207 LYS A CA 1
ATOM 1769 C C . LYS A 1 207 ? -31.106 9.788 11.716 1.00 85.00 207 LYS A C 1
ATOM 1771 O O . LYS A 1 207 ? -31.824 9.256 12.558 1.00 85.00 207 LYS A O 1
ATOM 1776 N N . ILE A 1 208 ? -30.600 9.103 10.690 1.00 86.50 208 ILE A N 1
ATOM 1777 C CA . ILE A 1 208 ? -30.852 7.665 10.492 1.00 86.50 208 ILE A CA 1
ATOM 1778 C C . ILE A 1 208 ? -30.208 6.819 11.603 1.00 86.50 208 ILE A C 1
ATOM 1780 O O . ILE A 1 208 ? -30.802 5.821 12.019 1.00 86.50 208 ILE A O 1
ATOM 1784 N N . ASN A 1 209 ? -29.046 7.222 12.126 1.00 83.88 209 ASN A N 1
ATOM 1785 C CA . ASN A 1 209 ? -28.417 6.559 13.272 1.00 83.88 209 ASN A CA 1
ATOM 1786 C C . ASN A 1 209 ? -29.275 6.681 14.536 1.00 83.88 209 ASN A C 1
ATOM 1788 O O . ASN A 1 209 ? -29.582 5.659 15.148 1.00 83.88 209 ASN A O 1
ATOM 1792 N N . ALA A 1 210 ? -29.731 7.894 14.862 1.00 83.56 210 ALA A N 1
ATOM 1793 C CA . ALA A 1 210 ? -30.591 8.143 16.020 1.00 83.56 210 ALA A CA 1
ATOM 1794 C C . ALA A 1 210 ? -31.927 7.381 15.929 1.00 83.56 210 ALA A C 1
ATOM 1796 O O . ALA A 1 210 ? -32.406 6.824 16.915 1.00 83.56 210 ALA A O 1
ATOM 1797 N N . ILE A 1 211 ? -32.515 7.303 14.729 1.00 85.00 211 ILE A N 1
ATOM 1798 C CA . ILE A 1 211 ? -33.737 6.523 14.489 1.00 85.00 211 ILE A CA 1
ATOM 1799 C C . ILE A 1 211 ? -33.493 5.027 14.732 1.00 85.00 211 ILE A C 1
ATOM 1801 O O . ILE A 1 211 ? -34.299 4.369 15.386 1.00 85.00 211 ILE A O 1
ATOM 1805 N N . ASN A 1 212 ? -32.386 4.479 14.226 1.00 88.12 212 ASN A N 1
ATOM 1806 C CA . ASN A 1 212 ? -32.047 3.066 14.406 1.00 88.12 212 ASN A CA 1
ATOM 1807 C C . ASN A 1 212 ? -31.793 2.706 15.876 1.00 88.12 212 ASN A C 1
ATOM 1809 O O . ASN A 1 212 ? -32.172 1.621 16.307 1.00 88.12 212 ASN A O 1
ATOM 1813 N N . GLU A 1 213 ? -31.153 3.598 16.629 1.00 85.62 213 GLU A N 1
ATOM 1814 C CA . GLU A 1 213 ? -30.922 3.435 18.066 1.00 85.62 213 GLU A CA 1
ATOM 1815 C C . GLU A 1 213 ? -32.249 3.391 18.830 1.00 85.62 213 GLU A C 1
ATOM 1817 O O . GLU A 1 213 ? -32.538 2.393 19.490 1.00 85.62 213 GLU A O 1
ATOM 1822 N N . PHE A 1 214 ? -33.128 4.373 18.602 1.00 86.50 214 PHE A N 1
ATOM 1823 C CA . PHE A 1 214 ? -34.460 4.401 19.210 1.00 86.50 214 PHE A CA 1
ATOM 1824 C C . PHE A 1 214 ? -35.292 3.154 18.871 1.00 86.50 214 PHE A C 1
ATOM 1826 O O . PHE A 1 214 ? -35.908 2.553 19.751 1.00 86.50 214 PHE A O 1
ATOM 1833 N N . LEU A 1 215 ? -35.300 2.734 17.599 1.00 86.38 215 LEU A N 1
ATOM 1834 C CA . LEU A 1 215 ? -36.045 1.549 17.167 1.00 86.38 215 LEU A CA 1
ATOM 1835 C C . LEU A 1 215 ? -35.538 0.265 17.831 1.00 86.38 215 LEU A C 1
ATOM 1837 O O . LEU A 1 215 ? -36.332 -0.640 18.063 1.00 86.38 215 LEU A O 1
ATOM 1841 N N . LYS A 1 216 ? -34.243 0.163 18.138 1.00 85.69 216 LYS A N 1
ATOM 1842 C CA . LYS A 1 216 ? -33.685 -1.000 18.839 1.00 85.69 216 LYS A CA 1
ATOM 1843 C C . LYS A 1 216 ? -34.002 -0.984 20.323 1.00 85.69 216 LYS A C 1
ATOM 1845 O O . LYS A 1 216 ? -34.422 -2.007 20.853 1.00 85.69 216 LYS A O 1
ATOM 1850 N N . GLU A 1 217 ? -33.826 0.163 20.971 1.00 82.38 217 GLU A N 1
ATOM 1851 C CA . GLU A 1 217 ? -34.094 0.323 22.402 1.00 82.38 217 GLU A CA 1
ATOM 1852 C C . GLU A 1 217 ? -35.563 0.068 22.737 1.00 82.38 217 GLU A C 1
ATOM 1854 O O . GLU A 1 217 ? -35.877 -0.597 23.722 1.00 82.38 217 GLU A O 1
ATOM 1859 N N . GLN A 1 218 ? -36.471 0.561 21.894 1.00 86.88 218 GLN A N 1
ATOM 1860 C CA . GLN A 1 218 ? -37.910 0.484 22.140 1.00 86.88 218 GLN A CA 1
ATOM 1861 C C . GLN A 1 218 ? -38.579 -0.728 21.477 1.00 86.88 218 GLN A C 1
ATOM 1863 O O . GLN A 1 218 ? -39.791 -0.898 21.613 1.00 86.88 218 GLN A O 1
ATOM 1868 N N . LEU A 1 219 ? -37.824 -1.594 20.785 1.00 86.75 219 LEU A N 1
ATOM 1869 C CA . LEU A 1 219 ? -38.374 -2.752 20.069 1.00 86.75 219 LEU A CA 1
ATOM 1870 C C . LEU A 1 219 ? -39.154 -3.678 21.004 1.00 86.75 219 LEU A C 1
ATOM 1872 O O . LEU A 1 219 ? -40.290 -4.052 20.715 1.00 86.75 219 LEU A O 1
ATOM 1876 N N . GLU A 1 220 ? -38.547 -4.054 22.127 1.00 82.69 220 GLU A N 1
ATOM 1877 C CA . GLU A 1 220 ? -39.161 -4.981 23.076 1.00 82.69 220 GLU A CA 1
ATOM 1878 C C . GLU A 1 220 ? -40.421 -4.375 23.704 1.00 82.69 220 GLU A C 1
ATOM 1880 O O . GLU A 1 220 ? -41.464 -5.030 23.759 1.00 82.69 220 GLU A O 1
ATOM 1885 N N . TYR A 1 221 ? -40.354 -3.096 24.082 1.00 83.31 221 TYR A N 1
ATOM 1886 C CA . TYR A 1 221 ? -41.498 -2.345 24.592 1.00 83.31 221 TYR A CA 1
ATOM 1887 C C . TYR A 1 221 ? -42.650 -2.314 23.578 1.00 83.31 221 TYR A C 1
ATOM 1889 O O . TYR A 1 221 ? -43.778 -2.683 23.914 1.00 83.31 221 TYR A O 1
ATOM 1897 N N . TYR A 1 222 ? -42.367 -1.964 22.321 1.00 86.12 222 TYR A N 1
ATOM 1898 C CA . TYR A 1 222 ? -43.361 -1.921 21.248 1.00 86.12 222 TYR A CA 1
ATOM 1899 C C . TYR A 1 222 ? -44.005 -3.295 21.002 1.00 86.12 222 TYR A C 1
ATOM 1901 O O . TYR A 1 222 ? -45.228 -3.403 20.916 1.00 86.12 222 TYR A O 1
ATOM 1909 N N . LEU A 1 223 ? -43.214 -4.374 20.964 1.00 85.69 223 LEU A N 1
ATOM 1910 C CA . LEU A 1 223 ? -43.726 -5.739 20.780 1.00 85.69 223 LEU A CA 1
ATOM 1911 C C . LEU A 1 223 ? -44.566 -6.237 21.964 1.00 85.69 223 LEU A C 1
ATOM 1913 O O . LEU A 1 223 ? -45.452 -7.076 21.782 1.00 85.69 223 LEU A O 1
ATOM 1917 N N . ILE A 1 224 ? -44.284 -5.778 23.185 1.00 82.69 224 ILE A N 1
ATOM 1918 C CA . ILE A 1 224 ? -45.112 -6.073 24.361 1.00 82.69 224 ILE A CA 1
ATOM 1919 C C . ILE A 1 224 ? -46.447 -5.331 24.263 1.00 82.69 224 ILE A C 1
ATOM 1921 O O . ILE A 1 224 ? -47.487 -5.947 24.486 1.00 82.69 224 ILE A O 1
ATOM 1925 N N . GLN A 1 225 ? -46.440 -4.048 23.892 1.00 82.62 225 GLN A N 1
ATOM 1926 C CA . GLN A 1 225 ? -47.669 -3.257 23.758 1.00 82.62 225 GLN A CA 1
ATOM 1927 C C . GLN A 1 225 ? -48.547 -3.745 22.600 1.00 82.62 225 GLN A C 1
ATOM 1929 O O . GLN A 1 225 ? -49.747 -3.929 22.783 1.00 82.62 225 GLN A O 1
ATOM 1934 N N . ARG A 1 226 ? -47.947 -4.083 21.452 1.00 79.62 226 ARG A N 1
ATOM 1935 C CA . ARG A 1 226 ? -48.651 -4.669 20.298 1.00 79.62 226 ARG A CA 1
ATOM 1936 C C . ARG A 1 226 ? -49.340 -6.002 20.619 1.00 79.62 226 ARG A C 1
ATOM 1938 O O . ARG A 1 226 ? -50.302 -6.350 19.956 1.00 79.62 226 ARG A O 1
ATOM 1945 N N . ARG A 1 227 ? -48.844 -6.762 21.603 1.00 78.88 227 ARG A N 1
ATOM 1946 C CA . ARG A 1 227 ? -49.474 -8.015 22.066 1.00 78.88 227 ARG A CA 1
ATOM 1947 C C . ARG A 1 227 ? -50.579 -7.799 23.105 1.00 78.88 227 ARG A C 1
ATOM 1949 O O . ARG A 1 227 ? -51.284 -8.751 23.423 1.00 78.88 227 ARG A O 1
ATOM 1956 N N . ARG A 1 228 ? -50.662 -6.603 23.696 1.00 70.81 228 ARG A N 1
ATOM 1957 C CA . ARG A 1 228 ? -51.640 -6.246 24.737 1.00 70.81 228 ARG A CA 1
ATOM 1958 C C . ARG A 1 228 ? -52.893 -5.571 24.178 1.00 70.81 228 ARG A C 1
ATOM 1960 O O . ARG A 1 228 ? -53.919 -5.638 24.848 1.00 70.81 228 ARG A O 1
ATOM 1967 N N . GLY A 1 229 ? -52.784 -4.900 23.029 1.00 58.19 229 GLY A N 1
ATOM 1968 C CA . GLY A 1 229 ? -53.920 -4.395 22.247 1.00 58.19 229 GLY A CA 1
ATOM 1969 C C . GLY A 1 229 ? -54.484 -5.468 21.333 1.00 58.19 229 GLY A C 1
ATOM 1970 O O . GLY A 1 229 ? -55.720 -5.470 21.161 1.00 58.19 229 GLY A O 1
#

Secondary structure (DSSP, 8-state):
--HHHHHHHHHHHHHHHHHHHH-S-HHHHHHHHHHHHHHHHHHHHHHHHHHHHHHHHHHHTTHHHHHHHHHHHHHHHHHHHHHHHHHHHHHHHHHHHHHHHHHHHHHHHHHHHHHHHHHHHHHHHHHHHHHHHHHHHTT-SS-----------TTHHHHHHHHHHHHT--TTS---HHHHHHHHHHHHHHH-TTT---TTHHHHHHHHHHHHHHHHHTHHHHHHHHTT-

Organism: Leptotrichia wadei (strain F0279) (NCBI:txid888055)

Radius of gyration: 51.39 Å; chains: 1; bounding box: 112×29×137 Å